Protein AF-A0A2C9LGK3-F1 (afdb_monomer)

Solvent-accessible surface area (backbone atoms only — not comparable to full-atom values): 9477 Å² total; per-residue (Å²): 111,76,94,75,34,67,81,57,45,76,52,50,41,94,91,55,92,55,52,60,45,61,28,52,53,30,50,52,52,22,50,54,29,43,55,51,6,43,73,70,36,36,59,68,39,10,48,52,20,15,53,32,42,31,54,21,52,77,49,32,85,67,39,57,56,53,54,41,51,54,32,49,53,54,51,52,30,49,75,71,69,66,65,46,73,30,44,50,45,14,50,54,39,25,50,56,50,24,50,59,50,41,37,71,38,80,91,48,34,65,43,72,78,73,37,75,77,34,46,56,35,55,50,45,50,52,49,50,53,52,52,54,50,52,53,51,52,59,74,75,44,55,74,66,59,47,53,50,52,51,51,50,50,52,52,50,52,52,49,50,52,50,50,51,52,52,51,42,53,73,68,49,76,73,77,78,125

InterPro domains:
  IPR003674 Oligosaccharyl transferase, STT3 subunit [PTHR13872] (1-174)
  IPR048307 Oligosaccharyl transferase STT3, N-terminal domain [PF02516] (1-173)

Mean predicted aligned error: 7.13 Å

Radius of gyration: 21.72 Å; Cα contacts (8 Å, |Δi|>4): 153; chains: 1; bounding box: 44×49×63 Å

Nearest PDB structures (foldseek):
  8b6l-assembly1_I  TM=8.965E-01  e=3.785E-16  Homo sapiens
  6s7o-assembly1_A  TM=9.894E-01  e=9.153E-15  Homo sapiens
  8pn9-assembly1_A  TM=9.886E-01  e=1.818E-14  Homo sapiens
  6s7t-assembly1_A  TM=8.529E-01  e=2.566E-12  Homo sapiens
  6ezn-assembly1_F  TM=9.588E-01  e=2.329E-11  Saccharomyces cerevisiae S288C

Organism: Biomphalaria glabrata (NCBI:txid6526)

Structure (mmCIF, N/CA/C/O backbone):
data_AF-A0A2C9LGK3-F1
#
_entry.id   AF-A0A2C9LGK3-F1
#
loop_
_atom_site.group_PDB
_atom_site.id
_atom_site.type_symbol
_atom_site.label_atom_id
_atom_site.label_alt_id
_atom_site.label_comp_id
_atom_site.label_asym_id
_atom_site.label_entity_id
_atom_site.label_seq_id
_atom_site.pdbx_PDB_ins_code
_atom_site.Cartn_x
_atom_site.Cartn_y
_atom_site.Cartn_z
_atom_site.occupancy
_atom_site.B_iso_or_equiv
_atom_site.auth_seq_id
_atom_site.auth_comp_id
_atom_site.auth_asym_id
_atom_site.auth_atom_id
_atom_site.pdbx_PDB_model_num
ATOM 1 N N . MET A 1 1 ? -6.226 -5.164 -27.255 1.00 86.38 1 MET A N 1
ATOM 2 C CA . MET A 1 1 ? -6.272 -3.687 -27.348 1.00 86.38 1 MET A CA 1
ATOM 3 C C . MET A 1 1 ? -4.982 -3.040 -26.855 1.00 86.38 1 MET A C 1
ATOM 5 O O . MET A 1 1 ? -4.386 -2.322 -27.640 1.00 86.38 1 MET A O 1
ATOM 9 N N . LEU A 1 2 ? -4.490 -3.342 -25.641 1.00 87.88 2 LEU A N 1
ATOM 10 C CA . LEU A 1 2 ? -3.225 -2.771 -25.137 1.00 87.88 2 LEU A CA 1
ATOM 11 C C . LEU A 1 2 ? -2.012 -3.023 -26.059 1.00 87.88 2 LEU A C 1
ATOM 13 O O . LEU A 1 2 ? -1.199 -2.132 -26.241 1.00 87.88 2 LEU A O 1
ATOM 17 N N . ALA A 1 3 ? -1.925 -4.193 -26.702 1.00 87.88 3 ALA A N 1
ATOM 18 C CA . ALA A 1 3 ? -0.801 -4.548 -27.580 1.00 87.88 3 ALA A CA 1
ATOM 19 C C . ALA A 1 3 ? -0.581 -3.603 -28.782 1.00 87.88 3 ALA A C 1
ATOM 21 O O . ALA A 1 3 ? 0.520 -3.560 -29.313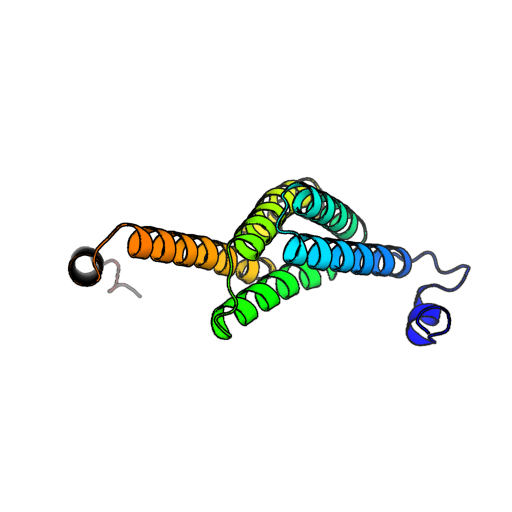 1.00 87.88 3 ALA A O 1
ATOM 22 N N . ILE A 1 4 ? -1.612 -2.866 -29.215 1.00 92.62 4 ILE A N 1
ATOM 23 C CA . ILE A 1 4 ? -1.558 -1.985 -30.394 1.00 92.62 4 ILE A CA 1
ATOM 24 C C . ILE A 1 4 ? -1.806 -0.510 -30.046 1.00 92.62 4 ILE A C 1
ATOM 26 O O . ILE A 1 4 ? -2.023 0.301 -30.943 1.00 92.62 4 ILE A O 1
ATOM 30 N N . VAL A 1 5 ? -1.835 -0.143 -28.756 1.00 94.56 5 VAL A N 1
ATOM 31 C CA . VAL A 1 5 ? -2.147 1.237 -28.360 1.00 94.56 5 VAL A CA 1
ATOM 32 C C . VAL A 1 5 ? -0.947 2.156 -28.645 1.00 94.56 5 VAL A C 1
ATOM 34 O O . VAL A 1 5 ? 0.136 1.920 -28.100 1.00 94.56 5 VAL A O 1
ATOM 37 N N . PRO A 1 6 ? -1.109 3.228 -29.449 1.00 91.56 6 PRO A N 1
ATOM 38 C CA . PRO A 1 6 ? 0.019 4.070 -29.858 1.00 91.56 6 PRO A CA 1
ATOM 39 C C . PRO A 1 6 ? 0.769 4.710 -28.685 1.00 91.56 6 PRO A C 1
ATOM 41 O O . PRO A 1 6 ? 1.987 4.841 -28.734 1.00 91.56 6 PRO A O 1
ATOM 44 N N . GLY A 1 7 ? 0.055 5.063 -27.610 1.00 89.81 7 GLY A N 1
ATOM 45 C CA . GLY A 1 7 ? 0.650 5.685 -26.424 1.00 89.81 7 GLY A CA 1
ATOM 46 C C . GLY A 1 7 ? 1.576 4.768 -25.619 1.00 89.81 7 GLY A C 1
ATOM 47 O O . GLY A 1 7 ? 2.501 5.265 -24.991 1.00 89.81 7 GLY A O 1
ATOM 48 N N . TYR A 1 8 ? 1.361 3.447 -25.644 1.00 90.06 8 TYR A N 1
ATOM 49 C CA . TYR A 1 8 ? 2.291 2.494 -25.024 1.00 90.06 8 TYR A CA 1
ATOM 50 C C . TYR A 1 8 ? 3.438 2.155 -25.974 1.00 90.06 8 TYR A C 1
ATOM 52 O O . TYR A 1 8 ? 4.592 2.100 -25.553 1.00 90.06 8 TYR A O 1
ATOM 60 N N . ILE A 1 9 ? 3.132 1.979 -27.267 1.00 91.12 9 ILE A N 1
ATOM 61 C CA . ILE A 1 9 ? 4.139 1.688 -28.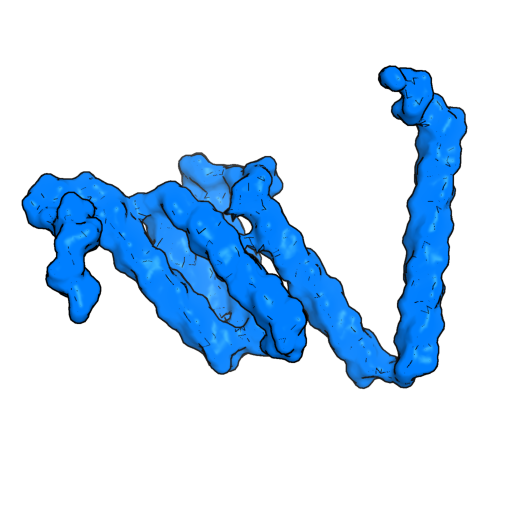293 1.00 91.12 9 ILE A CA 1
ATOM 62 C C . ILE A 1 9 ? 5.194 2.791 -28.324 1.00 91.12 9 ILE A C 1
ATOM 64 O O . ILE A 1 9 ? 6.372 2.466 -28.328 1.00 91.12 9 ILE A O 1
ATOM 68 N N . SER A 1 10 ? 4.811 4.070 -28.254 1.00 90.75 10 SER A N 1
ATOM 69 C CA . SER A 1 10 ? 5.761 5.194 -28.291 1.00 90.75 10 SER A CA 1
ATOM 70 C C . SER A 1 10 ? 6.820 5.172 -27.180 1.00 90.75 10 SER A C 1
ATOM 72 O O . SER A 1 10 ? 7.877 5.771 -27.354 1.00 90.75 10 SER A O 1
ATOM 74 N N . ARG A 1 11 ? 6.561 4.469 -26.069 1.00 86.81 11 ARG A N 1
ATOM 75 C CA . ARG A 1 11 ? 7.470 4.299 -24.922 1.00 86.81 11 ARG A CA 1
ATOM 76 C C . ARG A 1 11 ? 8.108 2.906 -24.835 1.00 86.81 11 ARG A C 1
ATOM 78 O O . ARG A 1 11 ? 8.851 2.627 -23.904 1.00 86.81 11 ARG A O 1
ATOM 85 N N . SER A 1 12 ? 7.802 2.015 -25.782 1.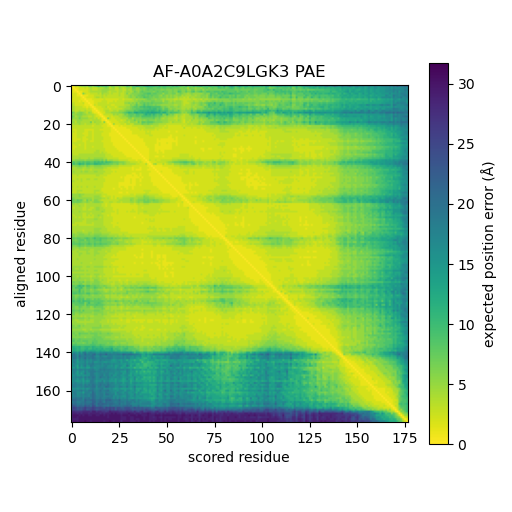00 89.81 12 SER A N 1
ATOM 86 C CA . SER A 1 12 ? 8.268 0.618 -25.802 1.00 89.81 12 SER A CA 1
ATOM 87 C C . SER A 1 12 ? 8.710 0.141 -27.195 1.00 89.81 12 SER A C 1
ATOM 89 O O . SER A 1 12 ? 8.723 -1.058 -27.478 1.00 89.81 12 SER A O 1
ATOM 91 N N . VAL A 1 13 ? 9.076 1.072 -28.088 1.00 91.00 13 VAL A N 1
ATOM 92 C CA . VAL A 1 13 ? 9.566 0.751 -29.440 1.00 91.00 13 VAL A CA 1
ATOM 93 C C . VAL A 1 13 ? 10.898 0.003 -29.363 1.00 91.00 13 VAL A C 1
ATOM 95 O O . VAL A 1 13 ? 11.763 0.324 -28.549 1.00 91.00 13 VAL A O 1
ATOM 98 N N . ALA A 1 14 ? 11.100 -0.960 -30.266 1.00 89.00 14 ALA A N 1
ATOM 99 C CA . ALA A 1 14 ? 12.389 -1.621 -30.439 1.00 89.00 14 ALA A CA 1
ATOM 100 C C . ALA A 1 14 ? 13.518 -0.592 -30.649 1.00 89.00 14 ALA A C 1
ATOM 102 O O . ALA A 1 14 ? 13.438 0.261 -31.529 1.00 89.00 14 ALA A O 1
ATOM 103 N N . GLY A 1 15 ? 14.568 -0.680 -29.830 1.00 88.81 15 GLY A N 1
ATOM 104 C CA . GLY A 1 15 ? 15.676 0.282 -29.812 1.00 88.81 15 GLY A CA 1
ATOM 105 C C . GLY A 1 15 ? 15.543 1.390 -28.759 1.00 88.81 15 GLY A C 1
ATOM 106 O O . GLY A 1 15 ? 16.524 2.077 -28.493 1.00 88.81 15 GLY A O 1
ATOM 107 N N . SER A 1 16 ? 14.382 1.532 -28.109 1.00 88.62 16 SER A N 1
ATOM 108 C CA . SER A 1 16 ? 14.201 2.400 -26.942 1.00 88.62 16 SER A CA 1
ATOM 109 C C . SER A 1 16 ? 14.421 1.596 -25.655 1.00 88.62 16 SER A C 1
ATOM 111 O O . SER A 1 16 ? 13.552 0.841 -25.223 1.00 88.62 16 SER A O 1
ATOM 113 N N . TYR A 1 17 ? 15.616 1.715 -25.066 1.00 86.75 17 TYR A N 1
ATOM 114 C CA . TYR A 1 17 ? 15.983 1.054 -23.806 1.00 86.75 17 TYR A CA 1
ATOM 115 C C . TYR A 1 17 ? 15.698 1.975 -22.610 1.00 86.75 17 TYR A C 1
ATOM 117 O O . TYR A 1 17 ? 16.614 2.430 -21.928 1.00 86.75 17 TYR A O 1
ATOM 125 N N . ASP A 1 18 ? 14.419 2.295 -22.413 1.00 89.88 18 ASP A N 1
ATOM 126 C CA . ASP A 1 18 ? 13.937 3.090 -21.281 1.00 89.88 18 ASP A CA 1
ATOM 127 C C . ASP A 1 18 ? 13.177 2.208 -20.273 1.00 89.88 18 ASP A C 1
ATOM 129 O O . ASP A 1 18 ? 12.632 1.151 -20.605 1.00 89.88 18 ASP A O 1
ATOM 133 N N . ASN A 1 19 ? 13.123 2.652 -19.020 1.00 90.06 19 ASN A N 1
ATOM 134 C CA . ASN A 1 19 ? 12.548 1.909 -17.900 1.00 90.06 19 ASN A CA 1
ATOM 135 C C . ASN A 1 19 ? 11.015 1.802 -17.977 1.00 90.06 19 ASN A C 1
ATOM 137 O O . ASN A 1 19 ? 10.413 0.952 -17.320 1.00 90.06 19 ASN A O 1
ATOM 141 N N . GLU A 1 20 ? 10.361 2.639 -18.783 1.00 86.31 20 GLU A N 1
ATOM 142 C CA . GLU A 1 20 ? 8.899 2.714 -18.869 1.00 86.31 20 GLU A CA 1
ATOM 143 C C . GLU A 1 20 ? 8.260 1.403 -19.370 1.00 86.31 20 GLU A C 1
ATOM 145 O O . GLU A 1 20 ? 7.196 1.009 -18.882 1.00 86.31 20 GLU A O 1
ATOM 150 N N . GLY A 1 21 ? 8.920 0.676 -20.281 1.00 87.31 21 GLY A N 1
ATOM 151 C CA . GLY A 1 21 ? 8.404 -0.591 -20.814 1.00 87.31 21 GLY A CA 1
ATOM 152 C C . GLY A 1 21 ? 8.262 -1.675 -19.739 1.00 87.31 21 GLY A C 1
ATOM 153 O O . GLY A 1 21 ? 7.199 -2.285 -19.591 1.00 87.31 21 GLY A O 1
ATOM 154 N N . ILE A 1 22 ? 9.311 -1.882 -18.937 1.00 92.12 22 ILE A N 1
ATOM 155 C CA . ILE A 1 22 ? 9.284 -2.855 -17.838 1.00 92.12 22 ILE A CA 1
ATOM 156 C C . ILE A 1 22 ? 8.390 -2.378 -16.687 1.00 92.12 22 ILE A C 1
ATOM 158 O O . ILE A 1 22 ? 7.640 -3.172 -16.120 1.00 92.12 22 ILE A O 1
ATOM 162 N N . ALA A 1 23 ? 8.380 -1.072 -16.410 1.00 91.94 23 ALA A N 1
ATOM 163 C CA . ALA A 1 23 ? 7.559 -0.471 -15.367 1.00 91.94 23 ALA A CA 1
ATOM 164 C C . ALA A 1 23 ? 6.063 -0.730 -15.584 1.00 91.94 23 ALA A C 1
ATOM 166 O O . ALA A 1 23 ? 5.347 -1.103 -14.655 1.00 91.94 23 ALA A O 1
ATOM 167 N N . ILE A 1 24 ? 5.570 -0.582 -16.818 1.00 92.62 24 ILE A N 1
ATOM 168 C CA . ILE A 1 24 ? 4.153 -0.808 -17.132 1.00 92.62 24 ILE A CA 1
ATOM 169 C C . ILE A 1 24 ? 3.764 -2.276 -16.929 1.00 92.62 24 ILE A C 1
ATOM 171 O O . ILE A 1 24 ? 2.701 -2.554 -16.366 1.00 92.62 24 ILE A O 1
ATOM 175 N N . PHE A 1 25 ? 4.633 -3.219 -17.297 1.00 93.19 25 PHE A N 1
ATOM 176 C CA . PHE A 1 25 ? 4.426 -4.636 -16.992 1.00 93.19 25 PHE A CA 1
ATOM 177 C C . PHE A 1 25 ? 4.328 -4.884 -15.477 1.00 93.19 25 PHE A C 1
ATOM 179 O O . PHE A 1 25 ? 3.363 -5.498 -15.012 1.00 93.19 25 PHE A O 1
ATOM 186 N N . CYS A 1 26 ? 5.273 -4.353 -14.698 1.00 95.06 26 CYS A N 1
ATOM 187 C CA . CYS A 1 26 ? 5.303 -4.488 -13.240 1.00 95.06 26 CYS A CA 1
ATOM 188 C C . CYS A 1 26 ? 4.073 -3.863 -12.560 1.00 95.06 26 CYS A C 1
ATOM 190 O O . CYS A 1 26 ? 3.512 -4.453 -11.630 1.00 95.06 26 CYS A O 1
ATOM 192 N N . MET A 1 27 ? 3.606 -2.705 -13.039 1.00 94.75 27 MET A N 1
ATOM 193 C CA . MET A 1 27 ? 2.381 -2.063 -12.546 1.00 94.75 27 MET A CA 1
ATOM 194 C C . MET A 1 27 ? 1.154 -2.943 -12.774 1.00 94.75 27 MET A C 1
ATOM 196 O O . MET A 1 27 ? 0.394 -3.198 -11.838 1.00 94.75 27 MET A O 1
ATOM 200 N N . LEU A 1 28 ? 0.969 -3.450 -13.996 1.00 95.12 28 LEU A N 1
ATOM 201 C CA . LEU A 1 28 ? -0.163 -4.318 -14.324 1.00 95.12 28 LEU A CA 1
ATOM 202 C C . LEU A 1 28 ? -0.128 -5.624 -13.525 1.00 95.12 28 LEU A C 1
ATOM 204 O O . LEU A 1 28 ? -1.168 -6.067 -13.032 1.00 95.12 28 LEU A O 1
ATOM 208 N N . LEU A 1 29 ? 1.058 -6.209 -13.344 1.00 96.56 29 LEU A N 1
ATOM 209 C CA . LEU A 1 29 ? 1.250 -7.395 -12.513 1.00 96.56 29 LEU A CA 1
ATOM 210 C C . LEU A 1 29 ? 0.859 -7.124 -11.053 1.00 96.56 29 LEU A C 1
ATOM 212 O O . LEU A 1 29 ? 0.113 -7.905 -10.458 1.00 96.56 29 LEU A O 1
ATOM 216 N N . THR A 1 30 ? 1.303 -5.995 -10.496 1.00 97.00 30 THR A N 1
ATOM 217 C CA . THR A 1 30 ? 0.971 -5.583 -9.126 1.00 97.00 30 THR A CA 1
ATOM 218 C C . THR A 1 30 ? -0.535 -5.386 -8.962 1.00 97.00 30 THR A C 1
ATOM 220 O O . THR A 1 30 ? -1.119 -5.923 -8.023 1.00 97.00 30 THR A O 1
ATOM 223 N N . TYR A 1 31 ? -1.209 -4.710 -9.900 1.00 96.50 31 TYR A N 1
ATOM 224 C CA . TYR A 1 31 ? -2.665 -4.545 -9.848 1.00 96.50 31 TYR A CA 1
ATOM 225 C C . TYR A 1 31 ? -3.426 -5.863 -9.975 1.00 96.50 31 TYR A C 1
ATOM 227 O O . TYR A 1 31 ? -4.393 -6.088 -9.244 1.00 96.50 31 TYR A O 1
ATOM 235 N N . ALA A 1 32 ? -2.995 -6.755 -10.867 1.00 96.88 32 ALA A N 1
ATOM 236 C CA . ALA A 1 32 ? -3.621 -8.061 -11.026 1.00 96.88 32 ALA A CA 1
ATOM 237 C C . ALA A 1 32 ? -3.525 -8.885 -9.732 1.00 96.88 32 ALA A C 1
ATOM 239 O O . ALA A 1 32 ? -4.523 -9.458 -9.279 1.00 96.88 32 ALA A O 1
ATOM 240 N N . LEU A 1 33 ? -2.347 -8.901 -9.102 1.00 97.12 33 LEU A N 1
ATOM 241 C CA . LEU A 1 33 ? -2.119 -9.590 -7.832 1.00 97.12 33 LEU A CA 1
ATOM 242 C C . LEU A 1 33 ? -2.855 -8.918 -6.671 1.00 97.12 33 LEU A C 1
ATOM 244 O O . LEU A 1 33 ? -3.431 -9.625 -5.846 1.00 97.12 33 LEU A O 1
ATOM 248 N N . TRP A 1 34 ? -2.929 -7.586 -6.641 1.00 97.19 34 TRP A N 1
ATOM 249 C CA . TRP A 1 34 ? -3.712 -6.837 -5.659 1.00 97.19 34 TRP A CA 1
ATOM 250 C C . TRP A 1 34 ? -5.197 -7.203 -5.726 1.00 97.19 34 TRP A C 1
ATOM 252 O O . TRP A 1 34 ? -5.782 -7.624 -4.729 1.00 97.19 34 TRP A O 1
ATOM 262 N N . ILE A 1 35 ? -5.806 -7.130 -6.914 1.00 96.38 35 ILE A N 1
ATOM 263 C CA . ILE A 1 35 ? -7.220 -7.478 -7.112 1.00 96.38 35 ILE A CA 1
ATOM 264 C C . ILE A 1 35 ? -7.467 -8.939 -6.719 1.00 96.38 35 ILE A C 1
ATOM 266 O O . ILE A 1 35 ? -8.467 -9.254 -6.068 1.00 96.38 35 ILE A O 1
ATOM 270 N N . LYS A 1 36 ? -6.551 -9.845 -7.081 1.00 96.06 36 LYS A N 1
ATOM 271 C CA . LYS A 1 36 ? -6.640 -11.260 -6.708 1.00 96.06 36 LYS A CA 1
ATOM 272 C C . LYS A 1 36 ? -6.526 -11.467 -5.195 1.00 96.06 36 LYS A C 1
ATOM 274 O O . LYS A 1 36 ? -7.291 -12.256 -4.636 1.00 96.06 36 LYS A O 1
ATOM 279 N N . SER A 1 37 ? -5.629 -10.736 -4.537 1.00 95.81 37 SER A N 1
ATOM 280 C CA . SER A 1 37 ? -5.450 -10.742 -3.085 1.00 95.81 37 SER A CA 1
ATOM 281 C C . SER A 1 37 ? -6.710 -10.262 -2.370 1.00 95.81 37 SER A C 1
ATOM 283 O O . SER A 1 37 ? -7.213 -10.967 -1.501 1.00 95.81 37 SER A O 1
ATOM 285 N N . VAL A 1 38 ? -7.309 -9.150 -2.810 1.00 95.69 38 VAL A N 1
ATOM 286 C CA . VAL A 1 38 ? -8.553 -8.607 -2.235 1.00 95.69 38 VAL A CA 1
ATOM 287 C C . VAL A 1 38 ? -9.733 -9.569 -2.402 1.00 95.69 38 VAL A C 1
ATOM 289 O O . VAL A 1 38 ? -10.499 -9.778 -1.461 1.00 95.69 38 VAL A O 1
ATOM 292 N N . LYS A 1 39 ? -9.881 -10.197 -3.576 1.00 94.31 39 LYS A N 1
ATOM 293 C CA . LYS A 1 39 ? -10.966 -11.163 -3.829 1.00 94.31 39 LYS A CA 1
ATOM 294 C C . LYS A 1 39 ? -10.833 -12.425 -2.970 1.00 94.31 39 LYS A C 1
ATOM 296 O O . LYS A 1 39 ? -11.836 -12.919 -2.452 1.00 94.31 39 LYS A O 1
ATOM 301 N N . THR A 1 40 ? -9.607 -12.928 -2.820 1.00 93.19 40 THR A N 1
ATOM 302 C CA . THR A 1 40 ? -9.324 -14.194 -2.122 1.00 93.19 40 THR A CA 1
ATOM 303 C C . THR A 1 40 ? -9.214 -14.010 -0.606 1.00 93.19 40 THR A C 1
ATOM 305 O O . THR A 1 40 ? -9.685 -14.855 0.147 1.00 93.19 40 THR A O 1
ATOM 308 N N . GLY A 1 41 ? -8.609 -12.912 -0.145 1.00 91.06 41 GLY A N 1
ATOM 309 C CA . GLY A 1 41 ? -8.295 -12.658 1.264 1.00 91.06 41 GLY A CA 1
ATOM 310 C C . GLY A 1 41 ? -7.149 -13.514 1.813 1.00 91.06 41 GLY A C 1
ATOM 311 O O . GLY A 1 41 ? -7.163 -13.849 2.992 1.00 91.06 41 GLY A O 1
ATOM 312 N N . SER A 1 42 ? -6.189 -13.912 0.969 1.00 91.50 42 SER A N 1
ATOM 313 C CA . SER A 1 42 ? -5.072 -14.784 1.363 1.00 91.50 42 SER A CA 1
ATOM 314 C C . SER A 1 42 ? -3.749 -14.025 1.436 1.00 91.50 42 SER A C 1
ATOM 316 O O . SER A 1 42 ? -3.395 -13.274 0.524 1.00 91.50 42 SER A O 1
ATOM 318 N N . ILE A 1 43 ? -2.989 -14.304 2.497 1.00 94.75 43 ILE A N 1
ATOM 319 C CA . ILE A 1 43 ? -1.648 -13.759 2.749 1.00 94.75 43 ILE A CA 1
ATOM 320 C C . ILE A 1 43 ? -0.692 -14.111 1.605 1.00 94.75 43 ILE A C 1
ATOM 322 O O . ILE A 1 43 ? 0.114 -13.276 1.216 1.00 94.75 43 ILE A O 1
ATOM 326 N N . PHE A 1 44 ? -0.816 -15.301 1.006 1.00 95.81 44 PHE A N 1
ATOM 327 C CA . PHE A 1 44 ? 0.041 -15.728 -0.105 1.00 95.81 44 PHE A CA 1
ATOM 328 C C . PHE A 1 44 ? -0.050 -14.773 -1.305 1.00 95.81 44 PHE A C 1
ATOM 330 O O . PHE A 1 44 ? 0.967 -14.313 -1.820 1.00 95.81 44 PHE A O 1
ATOM 337 N N . TRP A 1 45 ? -1.271 -14.412 -1.717 1.00 95.94 45 TRP A N 1
ATOM 338 C CA . TRP A 1 45 ? -1.472 -13.456 -2.811 1.00 95.94 45 TRP A CA 1
ATOM 339 C C . TRP A 1 45 ? -1.048 -12.037 -2.415 1.00 95.94 45 TRP A C 1
ATOM 341 O O . TRP A 1 45 ? -0.541 -11.304 -3.261 1.00 95.94 45 TRP A O 1
ATOM 351 N N . GLY A 1 46 ? -1.196 -11.663 -1.139 1.00 95.06 46 GLY A N 1
ATOM 352 C CA . GLY A 1 46 ? -0.664 -10.409 -0.598 1.00 95.06 46 GLY A CA 1
ATOM 353 C C . GLY A 1 46 ? 0.865 -10.341 -0.642 1.00 95.06 46 GLY A C 1
ATOM 354 O O . GLY A 1 46 ? 1.417 -9.334 -1.071 1.00 95.06 46 GLY A O 1
ATOM 355 N N . ALA A 1 47 ? 1.555 -11.424 -0.286 1.00 96.69 47 ALA A N 1
ATOM 356 C CA . ALA A 1 47 ? 3.010 -11.514 -0.342 1.00 96.69 47 ALA A CA 1
ATOM 357 C C . ALA A 1 47 ? 3.529 -11.475 -1.786 1.00 96.69 47 ALA A C 1
ATOM 359 O O . ALA A 1 47 ? 4.451 -10.721 -2.081 1.00 96.69 47 ALA A O 1
ATOM 360 N N . LEU A 1 48 ? 2.893 -12.202 -2.714 1.00 96.75 48 LEU A N 1
ATOM 361 C CA . LEU A 1 48 ? 3.221 -12.098 -4.142 1.00 96.75 48 LEU A CA 1
ATOM 362 C C . LEU A 1 48 ? 2.990 -10.682 -4.683 1.00 96.75 48 LEU A C 1
ATOM 364 O O . LEU A 1 48 ? 3.803 -10.181 -5.454 1.00 96.75 48 LEU A O 1
ATOM 368 N N . CYS A 1 49 ? 1.910 -10.016 -4.263 1.00 97.25 49 CYS A N 1
ATOM 369 C CA . CYS A 1 49 ? 1.659 -8.619 -4.611 1.00 97.25 49 CYS A CA 1
ATOM 370 C C . CYS A 1 49 ? 2.753 -7.690 -4.059 1.00 97.25 49 CYS A C 1
ATOM 372 O O . CYS A 1 49 ? 3.182 -6.782 -4.765 1.00 97.25 49 CYS A O 1
ATOM 374 N N . ALA A 1 50 ? 3.232 -7.921 -2.833 1.00 96.69 50 ALA A N 1
ATOM 375 C CA . ALA A 1 50 ? 4.334 -7.159 -2.249 1.00 96.69 50 ALA A CA 1
ATOM 376 C C . ALA A 1 50 ? 5.664 -7.389 -2.986 1.00 96.69 50 ALA A C 1
ATOM 378 O O . ALA A 1 50 ? 6.423 -6.444 -3.172 1.00 96.69 50 ALA A O 1
ATOM 379 N N . LEU A 1 51 ? 5.928 -8.612 -3.459 1.00 96.56 51 LEU A N 1
ATOM 380 C CA . LEU A 1 51 ? 7.097 -8.918 -4.291 1.00 96.56 51 LEU A CA 1
ATOM 381 C C . LEU A 1 51 ? 7.013 -8.250 -5.671 1.00 96.56 51 LEU A C 1
ATOM 383 O O . LEU A 1 51 ? 8.002 -7.698 -6.145 1.00 96.56 51 LEU A O 1
ATOM 387 N N . ALA A 1 52 ? 5.833 -8.246 -6.297 1.00 96.62 52 ALA A N 1
ATOM 388 C CA . ALA A 1 52 ? 5.611 -7.513 -7.544 1.00 96.62 52 ALA A CA 1
ATOM 389 C C . ALA A 1 52 ? 5.770 -5.997 -7.348 1.00 96.62 52 ALA A C 1
ATOM 391 O O . ALA A 1 52 ? 6.397 -5.335 -8.172 1.00 96.62 52 ALA A O 1
ATOM 392 N N . TYR A 1 53 ? 5.284 -5.462 -6.223 1.00 96.50 53 TYR A N 1
ATOM 393 C CA . TYR A 1 53 ? 5.509 -4.070 -5.841 1.00 96.50 53 TYR A CA 1
ATOM 394 C C . TYR A 1 53 ? 6.998 -3.774 -5.622 1.00 96.50 53 TYR A C 1
ATOM 396 O O . TYR A 1 53 ? 7.499 -2.791 -6.150 1.00 96.50 53 TYR A O 1
ATOM 404 N N . PHE A 1 54 ? 7.737 -4.637 -4.923 1.00 96.19 54 PHE A N 1
ATOM 405 C CA . PHE A 1 54 ? 9.186 -4.494 -4.759 1.00 96.19 54 PHE A CA 1
ATOM 406 C C . PHE A 1 54 ? 9.922 -4.444 -6.105 1.00 96.19 54 PHE A C 1
ATOM 408 O O . PHE A 1 54 ? 10.763 -3.573 -6.315 1.00 96.19 54 PHE A O 1
ATOM 415 N N . TYR A 1 55 ? 9.555 -5.326 -7.039 1.00 95.50 55 TYR A N 1
ATOM 416 C CA . TYR A 1 55 ? 10.110 -5.314 -8.391 1.00 95.50 55 TYR A CA 1
ATOM 417 C C . TYR A 1 55 ? 9.753 -4.038 -9.163 1.00 95.50 55 TYR A C 1
ATOM 419 O O . TYR A 1 55 ? 10.548 -3.517 -9.940 1.00 95.50 55 TYR A O 1
ATOM 427 N N . MET A 1 56 ? 8.570 -3.481 -8.912 1.00 95.44 56 MET A N 1
ATOM 428 C CA . MET A 1 56 ? 8.194 -2.197 -9.478 1.00 95.44 56 MET A CA 1
ATOM 429 C C . MET A 1 56 ? 9.062 -1.053 -8.937 1.00 95.44 56 MET A C 1
ATOM 431 O O . MET A 1 56 ? 9.580 -0.265 -9.729 1.00 95.44 56 MET A O 1
ATOM 435 N N . VAL A 1 57 ? 9.271 -0.998 -7.617 1.00 95.00 57 VAL A N 1
ATOM 436 C CA . VAL A 1 57 ? 10.106 0.017 -6.950 1.00 95.00 57 VAL A CA 1
ATOM 437 C C . VAL A 1 57 ? 11.544 -0.007 -7.480 1.00 95.00 57 VAL A C 1
ATOM 439 O O . VAL A 1 57 ? 12.144 1.051 -7.645 1.00 95.00 57 VAL A O 1
ATOM 442 N N . SER A 1 58 ? 12.095 -1.187 -7.792 1.00 93.00 58 SER A N 1
ATOM 443 C CA . SER A 1 58 ? 13.443 -1.286 -8.371 1.00 93.00 58 SER A CA 1
ATOM 444 C C . SER A 1 58 ? 13.512 -0.901 -9.849 1.00 93.00 58 SER A C 1
ATOM 446 O O . SER A 1 58 ? 14.591 -0.566 -10.330 1.00 93.00 58 SER A O 1
ATOM 448 N N . SER A 1 59 ? 12.386 -0.938 -10.567 1.00 91.12 59 SER A N 1
ATOM 449 C CA . SER A 1 59 ? 12.332 -0.661 -12.005 1.00 91.12 59 SER A CA 1
ATOM 450 C C . SER A 1 59 ? 12.048 0.804 -12.356 1.00 91.12 59 SER A C 1
ATOM 452 O O . SER A 1 59 ? 12.604 1.308 -13.328 1.00 91.12 59 SER A O 1
ATOM 454 N N . TRP A 1 60 ? 11.191 1.506 -11.599 1.00 92.88 60 TRP A N 1
ATOM 455 C CA . TRP A 1 60 ? 10.776 2.874 -11.933 1.00 92.88 60 TRP A CA 1
ATOM 456 C C . TRP A 1 60 ? 10.246 3.659 -10.731 1.00 92.88 60 TRP A C 1
ATOM 458 O O . TRP A 1 60 ? 9.534 3.124 -9.884 1.00 92.88 60 TRP A O 1
ATOM 468 N N . GLY A 1 61 ? 10.513 4.971 -10.709 1.00 88.88 61 GLY A N 1
ATOM 469 C CA . GLY A 1 61 ? 10.102 5.888 -9.637 1.00 88.88 61 GLY A CA 1
ATOM 470 C C . GLY A 1 61 ? 8.588 6.074 -9.474 1.00 88.88 61 GLY A C 1
ATOM 471 O O . GLY A 1 61 ? 8.131 6.511 -8.423 1.00 88.88 61 GLY A O 1
ATOM 472 N N . GLY A 1 62 ? 7.774 5.684 -10.459 1.00 88.50 62 GLY A N 1
ATOM 473 C CA . GLY A 1 62 ? 6.313 5.756 -10.346 1.00 88.50 62 GLY A CA 1
ATOM 474 C C . GLY A 1 62 ? 5.686 4.723 -9.405 1.00 88.50 62 GLY A C 1
ATOM 475 O O . GLY A 1 62 ? 4.463 4.628 -9.337 1.00 88.50 62 GLY A O 1
ATOM 476 N N . TYR A 1 63 ? 6.476 3.974 -8.631 1.00 92.62 63 TYR A N 1
ATOM 477 C CA . TYR A 1 63 ? 5.962 3.169 -7.518 1.00 92.62 63 TYR A CA 1
ATOM 478 C C . TYR A 1 63 ? 5.178 4.011 -6.489 1.00 92.62 63 TYR A C 1
ATOM 480 O O . TYR A 1 63 ? 4.245 3.499 -5.867 1.00 92.62 63 TYR A O 1
ATOM 488 N N . VAL A 1 64 ? 5.481 5.313 -6.379 1.00 93.31 64 VAL A N 1
ATOM 489 C CA . VAL A 1 64 ? 4.731 6.277 -5.554 1.00 93.31 64 VAL A CA 1
ATOM 490 C C . VAL A 1 64 ? 3.255 6.350 -5.971 1.00 93.31 64 VAL A C 1
ATOM 492 O O . VAL A 1 64 ? 2.364 6.515 -5.137 1.00 93.31 64 VAL A O 1
ATOM 495 N N . PHE A 1 65 ? 2.949 6.152 -7.255 1.00 94.06 65 PHE A N 1
ATOM 496 C CA . PHE A 1 65 ? 1.564 6.080 -7.717 1.00 94.06 65 PHE A CA 1
ATOM 497 C C . PHE A 1 65 ? 0.848 4.833 -7.176 1.00 94.06 65 PHE A C 1
ATOM 499 O O . PHE A 1 65 ? -0.281 4.922 -6.689 1.00 94.06 65 PHE A O 1
ATOM 506 N N . LEU A 1 66 ? 1.508 3.670 -7.194 1.00 94.00 66 LEU A N 1
ATOM 507 C CA . LEU A 1 66 ? 0.938 2.419 -6.680 1.00 94.00 66 LEU A CA 1
ATOM 508 C C . LEU A 1 66 ? 0.649 2.489 -5.183 1.00 94.00 66 LEU A C 1
ATOM 510 O O . LEU A 1 66 ? -0.445 2.112 -4.752 1.00 94.00 66 LEU A O 1
ATOM 514 N N . ILE A 1 67 ? 1.615 2.983 -4.405 1.00 93.00 67 ILE A N 1
ATOM 515 C CA . ILE A 1 67 ? 1.495 3.042 -2.948 1.00 93.00 67 ILE A CA 1
ATOM 516 C C . ILE A 1 67 ? 0.454 4.059 -2.489 1.00 93.00 67 ILE A C 1
ATOM 518 O O . ILE A 1 67 ? -0.001 3.948 -1.365 1.00 93.00 67 ILE A O 1
ATOM 522 N N . ASN A 1 68 ? 0.023 4.995 -3.341 1.00 94.69 68 ASN A N 1
ATOM 523 C CA . ASN A 1 68 ? -1.080 5.914 -3.048 1.00 94.69 68 ASN A CA 1
ATOM 524 C C . ASN A 1 68 ? -2.436 5.409 -3.564 1.00 94.69 68 ASN A C 1
ATOM 526 O O . ASN A 1 68 ? -3.459 5.578 -2.897 1.00 94.69 68 ASN A O 1
ATOM 530 N N . LEU A 1 69 ? -2.466 4.726 -4.712 1.00 95.31 69 LEU A N 1
ATOM 531 C CA . LEU A 1 69 ? -3.714 4.220 -5.289 1.00 95.31 69 LEU A CA 1
ATOM 532 C C . LEU A 1 69 ? -4.292 3.033 -4.501 1.00 95.31 69 LEU A C 1
ATOM 534 O O . LEU A 1 69 ? -5.509 2.937 -4.330 1.00 95.31 69 LEU A O 1
ATOM 538 N N . ILE A 1 70 ? -3.440 2.128 -4.005 1.00 95.69 70 ILE A N 1
ATOM 539 C CA . ILE A 1 70 ? -3.878 0.966 -3.214 1.00 95.69 70 ILE A CA 1
ATOM 540 C C . ILE A 1 70 ? -4.582 1.406 -1.911 1.00 95.69 70 ILE A C 1
ATOM 542 O O . ILE A 1 70 ? -5.718 0.972 -1.686 1.00 95.69 70 ILE A O 1
ATOM 546 N N . PRO A 1 71 ? -3.998 2.289 -1.075 1.00 95.00 71 PRO A N 1
ATOM 547 C CA . PRO A 1 71 ? -4.679 2.837 0.096 1.00 95.00 71 PRO A CA 1
ATOM 548 C C . PRO A 1 71 ? -5.941 3.618 -0.254 1.00 95.00 71 PRO A C 1
ATOM 550 O O . PRO A 1 71 ? -6.941 3.471 0.442 1.00 95.00 71 PRO A O 1
ATOM 553 N N . LEU A 1 72 ? -5.937 4.401 -1.340 1.00 96.25 72 LEU A N 1
ATOM 554 C CA . LEU A 1 72 ? -7.130 5.125 -1.785 1.00 96.25 72 LEU A CA 1
ATOM 555 C C . LEU A 1 72 ? -8.288 4.163 -2.086 1.00 96.25 72 LEU A C 1
ATOM 557 O O . LEU A 1 72 ? -9.424 4.405 -1.681 1.00 96.25 72 LEU A O 1
ATOM 561 N N . HIS A 1 73 ? -8.005 3.038 -2.745 1.00 95.94 73 HIS A N 1
ATOM 562 C CA . HIS A 1 73 ? -8.993 1.989 -2.984 1.00 95.94 73 HIS A CA 1
ATOM 563 C C . HIS A 1 73 ? -9.524 1.384 -1.673 1.00 95.94 73 HIS A C 1
ATOM 565 O O . HIS A 1 73 ? -10.731 1.187 -1.534 1.00 95.94 73 HIS A O 1
ATOM 571 N N . VAL A 1 74 ? -8.659 1.130 -0.685 1.00 96.25 74 VAL A N 1
ATOM 572 C CA . VAL A 1 74 ? -9.075 0.630 0.640 1.00 96.25 74 VAL A CA 1
ATOM 573 C C . VAL A 1 74 ? -9.919 1.660 1.393 1.00 96.25 74 VAL A C 1
ATOM 575 O O . VAL A 1 74 ? -10.951 1.303 1.959 1.00 96.25 74 VAL A O 1
ATOM 578 N N . LEU A 1 75 ? -9.539 2.936 1.345 1.00 95.62 75 LEU A N 1
ATOM 579 C CA . LEU A 1 75 ? -10.286 4.033 1.952 1.00 95.62 75 LEU A CA 1
ATOM 580 C C . LEU A 1 75 ? -11.686 4.158 1.336 1.00 95.62 75 LEU A C 1
ATOM 582 O O . LEU A 1 75 ? -12.675 4.257 2.059 1.00 95.62 75 LEU A O 1
ATOM 586 N N . MET A 1 76 ? -11.802 4.063 0.009 1.00 95.62 76 MET A N 1
ATOM 587 C CA . MET A 1 76 ? -13.102 4.050 -0.670 1.00 95.62 76 MET A CA 1
ATOM 588 C C . MET A 1 76 ? -13.959 2.840 -0.272 1.00 95.62 76 MET A C 1
ATOM 590 O O . MET A 1 76 ? -15.177 2.963 -0.119 1.00 95.62 76 MET A O 1
ATOM 594 N N . LEU A 1 77 ? -13.351 1.672 -0.044 1.00 93.94 77 LEU A N 1
ATOM 595 C CA . LEU A 1 77 ? -14.067 0.498 0.467 1.00 93.94 77 LEU A CA 1
ATOM 596 C C . LEU A 1 77 ? -14.571 0.694 1.903 1.00 93.94 77 LEU A C 1
ATOM 598 O O . LEU A 1 77 ? -15.652 0.205 2.228 1.00 93.94 77 LEU A O 1
ATOM 602 N N . MET A 1 78 ? -13.845 1.437 2.742 1.00 92.88 78 MET A N 1
ATOM 603 C CA . MET A 1 78 ? -14.327 1.831 4.071 1.00 92.88 78 MET A CA 1
ATOM 604 C C . MET A 1 78 ? -15.495 2.814 3.982 1.00 92.88 78 MET A C 1
ATOM 606 O O . MET A 1 78 ? -16.529 2.578 4.600 1.00 92.88 78 MET A O 1
ATOM 610 N N . ILE A 1 79 ? -15.370 3.871 3.172 1.00 93.75 79 ILE A N 1
AT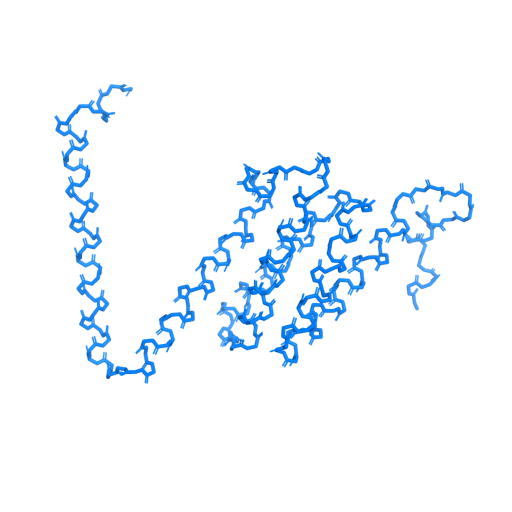OM 611 C CA . ILE A 1 79 ? -16.412 4.901 3.011 1.00 93.75 79 ILE A CA 1
ATOM 612 C C . ILE A 1 79 ? -17.713 4.293 2.470 1.00 93.75 79 ILE A C 1
ATOM 614 O O . ILE A 1 79 ? -18.800 4.628 2.929 1.00 93.75 79 ILE A O 1
ATOM 618 N N . THR A 1 80 ? -17.616 3.354 1.528 1.00 95.31 80 THR A N 1
ATOM 619 C CA . THR A 1 80 ? -18.782 2.646 0.970 1.00 95.31 80 THR A CA 1
ATOM 620 C C . THR A 1 80 ? -19.344 1.551 1.888 1.00 95.31 80 THR A C 1
ATOM 622 O O . THR A 1 80 ? -20.307 0.883 1.511 1.00 95.31 80 THR A O 1
ATOM 625 N N . GLY A 1 81 ? -18.759 1.334 3.073 1.00 90.12 81 GLY A N 1
ATOM 626 C CA . GLY A 1 81 ? -19.198 0.318 4.034 1.00 90.12 81 GLY A CA 1
ATOM 627 C C . GLY A 1 81 ? -18.937 -1.125 3.588 1.00 90.12 81 GLY A C 1
ATOM 628 O O . GLY A 1 81 ? -19.540 -2.054 4.118 1.00 90.12 81 GLY A O 1
ATOM 629 N N . ARG A 1 82 ? -18.053 -1.338 2.605 1.00 92.31 82 ARG A N 1
ATOM 630 C CA . ARG A 1 82 ? -17.706 -2.658 2.044 1.00 92.31 82 ARG A CA 1
ATOM 631 C C . ARG A 1 82 ? -16.395 -3.215 2.600 1.00 92.31 82 ARG A C 1
ATOM 633 O O . ARG A 1 82 ? -15.800 -4.120 2.009 1.00 92.31 82 ARG A O 1
ATOM 640 N N . PHE A 1 83 ? -15.927 -2.677 3.723 1.00 92.25 83 PHE A N 1
ATOM 641 C CA . PHE A 1 83 ? -14.743 -3.179 4.401 1.00 92.25 83 PHE A CA 1
ATOM 642 C C . PHE A 1 83 ? -15.005 -4.578 4.972 1.00 92.25 83 PHE A C 1
ATOM 644 O O . PHE A 1 83 ? -16.046 -4.850 5.562 1.00 92.25 83 PHE A O 1
ATOM 651 N N . SER A 1 84 ? -14.063 -5.492 4.763 1.00 92.50 84 SER A N 1
ATOM 652 C CA . SER A 1 84 ? -14.166 -6.881 5.209 1.00 92.50 84 SER A CA 1
ATOM 653 C C . SER A 1 84 ? -12.810 -7.389 5.676 1.00 92.50 84 SER A C 1
ATOM 655 O O . SER A 1 84 ? -11.766 -6.854 5.293 1.00 92.50 84 SER A O 1
ATOM 657 N N . HIS A 1 85 ? -12.811 -8.487 6.435 1.00 92.31 85 HIS A N 1
ATOM 658 C CA . HIS A 1 85 ? -11.581 -9.116 6.920 1.00 92.31 85 HIS A CA 1
ATOM 659 C C . HIS A 1 85 ? -10.615 -9.503 5.782 1.00 92.31 85 HIS A C 1
ATOM 661 O O . HIS A 1 85 ? -9.401 -9.495 5.962 1.00 92.31 85 HIS A O 1
ATOM 667 N N . ARG A 1 86 ? -11.132 -9.791 4.577 1.00 94.25 86 ARG A N 1
ATOM 668 C CA . ARG A 1 86 ? -10.300 -10.094 3.398 1.00 94.25 86 ARG A CA 1
ATOM 669 C C . ARG A 1 86 ? -9.454 -8.895 2.974 1.00 94.25 86 ARG A C 1
ATOM 671 O O . ARG A 1 86 ? -8.276 -9.060 2.676 1.00 94.25 86 ARG A O 1
ATOM 678 N N . ILE A 1 87 ? -10.054 -7.703 2.974 1.00 94.88 87 ILE A N 1
ATOM 679 C CA . ILE A 1 87 ? -9.378 -6.450 2.615 1.00 94.88 87 ILE A CA 1
ATOM 680 C C . ILE A 1 87 ? -8.342 -6.099 3.679 1.00 94.88 87 ILE A C 1
ATOM 682 O O . ILE A 1 87 ? -7.222 -5.747 3.323 1.00 94.88 87 ILE A O 1
ATOM 686 N N . TYR A 1 88 ? -8.691 -6.262 4.960 1.00 95.44 88 TYR A N 1
ATOM 687 C CA . TYR A 1 88 ? -7.763 -6.066 6.074 1.00 95.44 88 TYR A CA 1
ATOM 688 C C . TYR A 1 88 ? -6.499 -6.926 5.911 1.00 95.44 88 TYR A C 1
ATOM 690 O O . TYR A 1 88 ? -5.397 -6.390 5.835 1.00 95.44 88 TYR A O 1
ATOM 698 N N . VAL A 1 89 ? -6.649 -8.247 5.747 1.00 95.50 89 VAL A N 1
ATOM 699 C CA . VAL A 1 89 ? -5.506 -9.165 5.584 1.00 95.50 89 VAL A CA 1
ATOM 700 C C . VAL A 1 89 ? -4.683 -8.824 4.342 1.00 95.50 89 VAL A C 1
ATOM 702 O O . VAL A 1 89 ? -3.453 -8.785 4.414 1.00 95.50 89 VAL A O 1
ATOM 705 N N . ALA A 1 90 ? -5.342 -8.552 3.211 1.00 96.25 90 ALA A N 1
ATOM 706 C CA . ALA A 1 90 ? -4.670 -8.206 1.963 1.00 96.25 90 ALA A CA 1
ATOM 707 C C . ALA A 1 90 ? -3.844 -6.919 2.105 1.00 96.25 90 ALA A C 1
ATOM 709 O O . ALA A 1 90 ? -2.654 -6.918 1.792 1.00 96.25 90 ALA A O 1
ATOM 710 N N . TYR A 1 91 ? -4.454 -5.844 2.609 1.00 96.69 91 TYR A N 1
ATOM 711 C CA . TYR A 1 91 ? -3.802 -4.545 2.738 1.00 96.69 91 TYR A CA 1
ATOM 712 C C . TYR A 1 91 ? -2.686 -4.558 3.781 1.00 96.69 91 TYR A C 1
ATOM 714 O O . TYR A 1 91 ? -1.585 -4.106 3.483 1.00 96.69 91 TYR A O 1
ATOM 722 N N . SER A 1 92 ? -2.918 -5.128 4.967 1.00 96.19 92 SER A N 1
ATOM 723 C CA . SER A 1 92 ? -1.893 -5.196 6.013 1.00 96.19 92 SER A CA 1
ATOM 724 C C . SER A 1 92 ? -0.678 -6.012 5.572 1.00 96.19 92 SER A C 1
ATOM 726 O O . SER A 1 92 ? 0.451 -5.607 5.835 1.00 96.19 92 SER A O 1
ATOM 728 N N . THR A 1 93 ? -0.887 -7.117 4.848 1.00 95.88 93 THR A N 1
ATOM 729 C CA . THR A 1 93 ? 0.219 -7.927 4.312 1.00 95.88 93 THR A CA 1
ATOM 730 C C . THR A 1 93 ? 1.022 -7.145 3.272 1.00 95.88 93 THR A C 1
ATOM 732 O O . THR A 1 93 ? 2.248 -7.088 3.358 1.00 95.88 93 THR A O 1
ATOM 735 N N . VAL A 1 94 ? 0.338 -6.522 2.302 1.00 96.38 94 VAL A N 1
ATOM 736 C CA . VAL A 1 94 ? 0.985 -5.754 1.226 1.00 96.38 94 VAL A CA 1
ATOM 737 C C . VAL A 1 94 ? 1.722 -4.541 1.781 1.00 96.38 94 VAL A C 1
ATOM 739 O O . VAL A 1 94 ? 2.855 -4.299 1.382 1.00 96.38 94 VAL A O 1
ATOM 742 N N . TYR A 1 95 ? 1.120 -3.816 2.724 1.00 96.19 95 TYR A N 1
ATOM 743 C CA . TYR A 1 95 ? 1.732 -2.645 3.336 1.00 96.19 95 TYR A CA 1
ATOM 744 C C . TYR A 1 95 ? 2.997 -3.011 4.116 1.00 96.19 95 TYR A C 1
ATOM 746 O O . TYR A 1 95 ? 4.051 -2.437 3.853 1.00 96.19 95 TYR A O 1
ATOM 754 N N . CYS A 1 96 ? 2.935 -3.993 5.023 1.00 95.75 96 CYS A N 1
ATOM 755 C CA . CYS A 1 96 ? 4.090 -4.370 5.840 1.00 95.75 96 CYS A CA 1
ATOM 756 C C . CYS A 1 96 ? 5.247 -4.906 4.985 1.00 95.75 96 CYS A C 1
ATOM 758 O O . CYS A 1 96 ? 6.370 -4.414 5.087 1.00 95.75 96 CYS A O 1
ATOM 760 N N . LEU A 1 97 ? 4.975 -5.887 4.117 1.00 96.50 97 LEU A N 1
ATOM 761 C CA . LEU A 1 97 ? 6.016 -6.488 3.281 1.00 96.50 97 LEU A CA 1
ATOM 762 C C . LEU A 1 97 ? 6.519 -5.507 2.222 1.00 96.50 97 LEU A C 1
ATOM 764 O O . LEU A 1 97 ? 7.724 -5.366 2.050 1.00 96.50 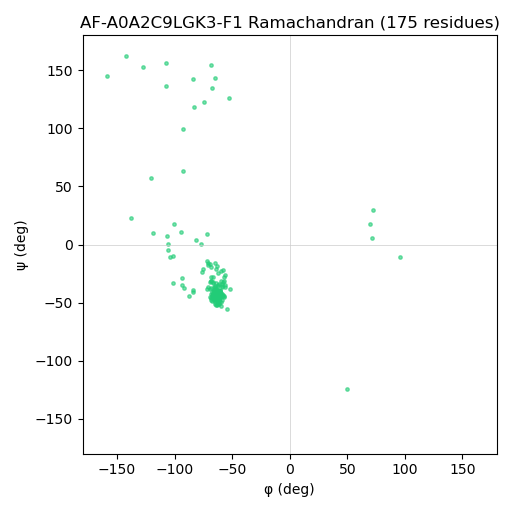97 LEU A O 1
ATOM 768 N N . GLY A 1 98 ? 5.616 -4.802 1.539 1.00 95.06 98 GLY A N 1
ATOM 769 C CA . GLY A 1 98 ? 5.973 -3.855 0.485 1.00 95.06 98 GLY A CA 1
ATOM 770 C C . GLY A 1 98 ? 6.829 -2.705 1.006 1.00 95.06 98 GLY A C 1
ATOM 771 O O . GLY A 1 98 ? 7.825 -2.358 0.378 1.00 95.06 98 GLY A O 1
ATOM 772 N N . THR A 1 99 ? 6.502 -2.172 2.186 1.00 94.56 99 THR A N 1
ATOM 773 C CA . THR A 1 99 ? 7.266 -1.094 2.828 1.00 94.56 99 THR A CA 1
ATOM 774 C C . THR A 1 99 ? 8.673 -1.566 3.201 1.00 94.56 99 THR A C 1
ATOM 776 O O . THR A 1 99 ? 9.646 -0.952 2.768 1.00 94.56 99 THR A O 1
ATOM 779 N N . ILE A 1 100 ? 8.805 -2.699 3.904 1.00 95.31 100 ILE A N 1
ATOM 780 C CA . ILE A 1 100 ? 10.116 -3.249 4.301 1.00 95.31 100 ILE A CA 1
ATOM 781 C C . ILE A 1 100 ? 10.982 -3.574 3.080 1.00 95.31 100 ILE A C 1
ATOM 783 O O . ILE A 1 100 ? 12.170 -3.253 3.068 1.00 95.31 100 ILE A O 1
ATOM 787 N N . LEU A 1 101 ? 10.395 -4.196 2.053 1.00 94.81 101 LEU A N 1
ATOM 788 C CA . LEU A 1 101 ? 11.104 -4.549 0.826 1.00 94.81 101 LEU A CA 1
ATOM 789 C C . LEU A 1 101 ? 11.535 -3.300 0.050 1.00 94.81 101 LEU A C 1
ATOM 791 O O . LEU A 1 101 ? 12.670 -3.238 -0.412 1.00 94.81 101 LEU A O 1
ATOM 795 N N . SER A 1 102 ? 10.676 -2.282 -0.055 1.00 93.44 102 SER A N 1
ATOM 796 C CA . SER A 1 102 ? 11.014 -1.039 -0.763 1.00 93.44 102 SER A CA 1
ATOM 797 C C . SER A 1 102 ? 12.209 -0.302 -0.148 1.00 93.44 102 SER A C 1
ATOM 799 O O . SER A 1 102 ? 13.025 0.245 -0.884 1.00 93.44 102 SER A O 1
ATOM 801 N N . MET A 1 103 ? 12.378 -0.367 1.178 1.00 93.56 103 MET A N 1
ATOM 802 C CA . MET A 1 103 ? 13.515 0.245 1.880 1.00 93.56 103 MET A CA 1
ATOM 803 C C . MET A 1 103 ? 14.857 -0.431 1.589 1.00 93.56 103 MET A C 1
ATOM 805 O O . MET A 1 103 ? 15.902 0.174 1.812 1.00 93.56 103 MET A O 1
ATOM 809 N N . GLN A 1 104 ? 14.854 -1.672 1.088 1.00 93.62 104 GLN A N 1
ATOM 810 C CA . GLN A 1 104 ? 16.089 -2.388 0.744 1.00 93.62 104 GLN A CA 1
ATOM 811 C C . GLN A 1 104 ? 16.779 -1.807 -0.499 1.00 93.62 104 GLN A C 1
ATOM 813 O O . GLN A 1 104 ? 17.946 -2.098 -0.752 1.00 93.62 104 GLN A O 1
ATOM 818 N N . ILE A 1 105 ? 16.078 -0.992 -1.292 1.00 92.31 105 ILE A N 1
ATOM 819 C CA . ILE A 1 105 ? 16.643 -0.354 -2.480 1.00 92.31 105 ILE A CA 1
ATOM 820 C C . ILE A 1 105 ? 17.386 0.906 -2.042 1.00 92.31 105 ILE A C 1
ATOM 822 O O . ILE A 1 105 ? 16.780 1.842 -1.525 1.00 92.31 105 ILE A O 1
ATOM 826 N N . SER A 1 106 ? 18.698 0.960 -2.291 1.00 87.12 106 SER A N 1
ATOM 827 C CA . SER A 1 106 ? 19.572 2.047 -1.820 1.00 87.12 106 SER A CA 1
ATOM 828 C C . SER A 1 106 ? 19.130 3.441 -2.272 1.00 87.12 106 SER A C 1
ATOM 830 O O . SER A 1 106 ? 19.330 4.405 -1.543 1.00 87.12 106 SER A O 1
ATOM 832 N N . PHE A 1 107 ? 18.505 3.550 -3.449 1.00 86.50 107 PHE A N 1
ATOM 833 C CA . PHE A 1 107 ? 17.950 4.811 -3.951 1.00 86.50 107 PHE A CA 1
ATOM 834 C C . PHE A 1 107 ? 16.729 5.293 -3.146 1.00 86.50 107 PHE A C 1
ATOM 836 O O . PHE A 1 107 ? 16.505 6.492 -3.021 1.00 86.50 107 PHE A O 1
ATOM 843 N N . VAL A 1 108 ? 15.945 4.365 -2.592 1.00 91.12 108 VAL A N 1
ATOM 844 C CA . VAL A 1 108 ? 14.732 4.660 -1.817 1.00 91.12 108 VAL A CA 1
ATOM 845 C C . VAL A 1 108 ? 15.069 4.885 -0.346 1.00 91.12 108 VAL A C 1
ATOM 847 O O . VAL A 1 108 ? 14.576 5.833 0.262 1.00 91.12 108 VAL A O 1
ATOM 850 N N . GLY A 1 109 ? 15.915 4.036 0.242 1.00 92.06 109 GLY A N 1
ATOM 851 C CA . GLY A 1 109 ? 16.317 4.146 1.645 1.00 92.06 109 GLY A CA 1
ATOM 852 C C . GLY A 1 109 ? 15.115 4.303 2.588 1.00 92.06 109 GLY A C 1
ATOM 853 O O . GLY A 1 109 ? 14.185 3.501 2.565 1.00 92.06 109 GLY A O 1
ATOM 854 N N . PHE A 1 110 ? 15.107 5.365 3.398 1.00 91.00 110 PHE A N 1
ATOM 855 C CA . PHE A 1 110 ? 14.053 5.642 4.389 1.00 91.00 110 PHE A CA 1
ATOM 856 C C . PHE A 1 110 ? 12.933 6.575 3.897 1.00 91.00 110 PHE A C 1
ATOM 858 O O . PHE A 1 110 ? 12.079 6.984 4.692 1.00 91.00 110 PHE A O 1
ATOM 865 N N . GLN A 1 111 ? 12.883 6.877 2.595 1.00 89.12 111 GLN A N 1
ATOM 866 C CA . GLN A 1 111 ? 11.827 7.706 2.003 1.00 89.12 111 GLN A CA 1
ATOM 867 C C . GLN A 1 111 ? 10.401 7.232 2.346 1.00 89.12 111 GLN A C 1
ATOM 869 O O . GLN A 1 111 ? 9.577 8.093 2.653 1.00 89.12 111 GLN A O 1
ATOM 874 N N . PRO A 1 112 ? 10.083 5.920 2.418 1.00 88.69 112 PRO A N 1
ATOM 875 C CA . PRO A 1 112 ? 8.728 5.481 2.751 1.00 88.69 112 PRO A CA 1
ATOM 876 C C . PRO A 1 112 ? 8.243 5.869 4.158 1.00 88.69 112 PRO A C 1
ATOM 878 O O . PRO A 1 112 ? 7.040 5.855 4.401 1.00 88.69 112 PRO A O 1
ATOM 881 N N . VAL A 1 113 ? 9.148 6.211 5.088 1.00 88.19 113 VAL A N 1
ATOM 882 C CA . VAL A 1 113 ? 8.787 6.682 6.444 1.00 88.19 113 VAL A CA 1
ATOM 883 C C . VAL A 1 113 ? 8.897 8.198 6.571 1.00 88.19 113 VAL A C 1
ATOM 885 O O . VAL A 1 113 ? 8.149 8.804 7.330 1.00 88.19 113 VAL A O 1
ATOM 888 N N . GLN A 1 114 ? 9.846 8.810 5.865 1.00 87.31 114 GLN A N 1
ATOM 889 C CA . GLN A 1 114 ? 10.183 10.224 6.039 1.00 87.31 114 GLN A CA 1
ATOM 890 C C . GLN A 1 114 ? 9.439 11.145 5.067 1.00 87.31 114 GLN A C 1
ATOM 892 O O . GLN A 1 114 ? 9.187 12.302 5.394 1.00 87.31 114 GLN A O 1
ATOM 897 N N . SER A 1 115 ? 9.092 10.650 3.877 1.00 90.12 115 SER A N 1
ATOM 898 C CA . SER A 1 115 ? 8.446 11.448 2.837 1.00 90.12 115 SER A CA 1
ATOM 899 C C . SER A 1 115 ? 6.934 11.525 3.028 1.00 90.12 115 SER A C 1
ATOM 901 O O . SER A 1 115 ? 6.269 10.535 3.346 1.00 90.12 115 SER A O 1
ATOM 903 N N . SER A 1 116 ? 6.373 12.699 2.735 1.00 89.00 116 SER A N 1
ATOM 904 C CA . SER A 1 116 ? 4.926 12.932 2.718 1.00 89.00 116 SER A CA 1
ATOM 905 C C . SER A 1 116 ? 4.202 12.083 1.668 1.00 89.00 116 SER A C 1
ATOM 907 O O . SER A 1 116 ? 3.033 11.748 1.852 1.00 89.00 116 SER A O 1
ATOM 909 N N . GLU A 1 117 ? 4.900 11.661 0.612 1.00 88.12 117 GLU A N 1
ATOM 910 C CA . GLU A 1 117 ? 4.339 10.880 -0.495 1.00 88.12 117 GLU A CA 1
ATOM 911 C C . GLU A 1 117 ? 3.830 9.493 -0.076 1.00 88.12 117 GLU A C 1
ATOM 913 O O . GLU A 1 117 ? 2.994 8.909 -0.761 1.00 88.12 117 GLU A O 1
ATOM 918 N N . HIS A 1 118 ? 4.306 8.968 1.056 1.00 90.81 118 HIS A N 1
ATOM 919 C CA . HIS A 1 118 ? 3.944 7.642 1.568 1.00 90.81 118 HIS A CA 1
ATOM 920 C C . HIS A 1 118 ? 2.986 7.708 2.767 1.00 90.81 118 HIS A C 1
ATOM 922 O O . HIS A 1 118 ? 2.490 6.680 3.238 1.00 90.81 118 HIS A O 1
ATOM 928 N N . MET A 1 119 ? 2.672 8.915 3.250 1.00 90.00 119 MET A N 1
ATOM 929 C CA . MET A 1 119 ? 1.860 9.112 4.455 1.00 90.00 119 MET A CA 1
ATOM 930 C C . MET A 1 119 ? 0.413 8.657 4.282 1.00 90.00 119 MET A C 1
ATOM 932 O O . MET A 1 119 ? -0.204 8.222 5.253 1.00 90.00 119 MET A O 1
ATOM 936 N N . ALA A 1 120 ? -0.126 8.678 3.059 1.00 90.69 120 ALA A N 1
ATOM 937 C CA . ALA A 1 120 ? -1.457 8.137 2.794 1.00 90.69 120 ALA A CA 1
ATOM 938 C C . ALA A 1 120 ? -1.527 6.632 3.102 1.00 90.69 120 ALA A C 1
ATOM 940 O O . ALA A 1 120 ? -2.490 6.165 3.712 1.00 90.69 120 ALA A O 1
ATOM 941 N N . ALA A 1 121 ? -0.486 5.873 2.747 1.00 92.44 121 ALA A N 1
ATOM 942 C CA . ALA A 1 121 ? -0.430 4.441 3.010 1.00 92.44 121 ALA A CA 1
ATOM 943 C C . ALA A 1 121 ? -0.346 4.138 4.513 1.00 92.44 121 ALA A C 1
ATOM 945 O O . ALA A 1 121 ? -1.112 3.312 5.021 1.00 92.44 121 ALA A O 1
ATOM 946 N N . LEU A 1 122 ? 0.506 4.869 5.239 1.00 93.94 122 LEU A N 1
ATOM 947 C CA . LEU A 1 122 ? 0.603 4.783 6.698 1.00 93.94 122 LEU A CA 1
ATOM 948 C C . LEU A 1 122 ? -0.725 5.160 7.377 1.00 93.94 122 LEU A C 1
ATOM 950 O O . LEU A 1 122 ? -1.198 4.442 8.258 1.00 93.94 122 LEU A O 1
ATOM 954 N N . GLY A 1 123 ? -1.355 6.254 6.945 1.00 94.19 123 GLY A N 1
ATOM 955 C CA . GLY A 1 123 ? -2.618 6.739 7.500 1.00 94.19 123 GLY A CA 1
ATOM 956 C C . GLY A 1 123 ? -3.757 5.735 7.325 1.00 94.19 123 GLY A C 1
ATOM 957 O O . GLY A 1 123 ? -4.438 5.390 8.290 1.00 94.19 123 GLY A O 1
ATOM 958 N N . VAL A 1 124 ? -3.925 5.188 6.117 1.00 95.88 124 VAL A N 1
ATOM 959 C CA . VAL A 1 124 ? -4.934 4.147 5.854 1.00 95.88 124 VAL A CA 1
ATOM 960 C C . VAL A 1 124 ? -4.601 2.851 6.594 1.00 95.88 124 VAL A C 1
ATOM 962 O O . VAL A 1 124 ? -5.515 2.154 7.032 1.00 95.88 124 VAL A O 1
ATOM 965 N N . PHE A 1 125 ? -3.321 2.530 6.798 1.00 95.56 125 PHE A N 1
ATOM 966 C CA . PHE A 1 125 ? -2.923 1.388 7.624 1.00 95.56 125 PHE A CA 1
ATOM 967 C C . PHE A 1 125 ? -3.344 1.573 9.080 1.00 95.56 125 PHE A C 1
ATOM 969 O O . PHE A 1 125 ? -3.997 0.686 9.626 1.00 95.56 125 PHE A O 1
ATOM 976 N N . GLY A 1 126 ? -3.079 2.737 9.676 1.00 94.50 126 GLY A N 1
ATOM 977 C CA . GLY A 1 126 ? -3.568 3.072 11.014 1.00 94.50 126 GLY A CA 1
ATOM 978 C C . GLY A 1 126 ? -5.095 2.993 11.113 1.00 94.50 126 GLY A C 1
ATOM 979 O O . GLY A 1 126 ? -5.628 2.357 12.023 1.00 94.50 126 GLY A O 1
ATOM 980 N N . LEU A 1 127 ? -5.809 3.547 10.128 1.00 94.31 127 LEU A N 1
ATOM 981 C CA . LEU A 1 127 ? -7.272 3.468 10.056 1.00 94.31 127 LEU A CA 1
ATOM 982 C C . LEU A 1 127 ? -7.780 2.022 9.957 1.00 94.31 127 LEU A C 1
ATOM 984 O O . LEU A 1 127 ? -8.748 1.680 10.633 1.00 94.31 127 LEU A O 1
ATOM 988 N N . CYS A 1 128 ? -7.120 1.155 9.180 1.00 93.81 128 CYS A N 1
ATOM 989 C CA . CYS A 1 128 ? -7.463 -0.269 9.096 1.00 93.81 128 CYS A CA 1
ATOM 990 C C . CYS A 1 128 ? -7.367 -0.958 10.459 1.00 93.81 128 CYS A C 1
ATOM 992 O O . CYS A 1 128 ? -8.262 -1.725 10.811 1.00 93.81 128 CYS A O 1
ATOM 994 N N . GLN A 1 129 ? -6.303 -0.682 11.222 1.00 94.19 129 GLN A N 1
ATOM 995 C CA . GLN A 1 129 ? -6.108 -1.262 12.553 1.00 94.19 129 GLN A CA 1
ATOM 996 C C . GLN A 1 129 ? -7.208 -0.815 13.520 1.00 94.19 129 GLN A C 1
ATOM 998 O O . GLN A 1 129 ? -7.817 -1.646 14.193 1.00 94.19 129 GLN A O 1
ATOM 1003 N N . ILE A 1 130 ? -7.517 0.486 13.540 1.00 92.00 130 ILE A N 1
ATOM 1004 C CA . ILE A 1 130 ? -8.571 1.048 14.396 1.00 92.00 130 ILE A CA 1
ATOM 1005 C C . ILE A 1 130 ? -9.936 0.465 14.020 1.00 92.00 130 ILE A C 1
ATOM 1007 O O . ILE A 1 130 ? -10.666 0.007 14.896 1.00 92.00 130 ILE A O 1
ATOM 1011 N N . HIS A 1 131 ? -10.278 0.442 12.729 1.00 90.56 131 HIS A N 1
ATOM 1012 C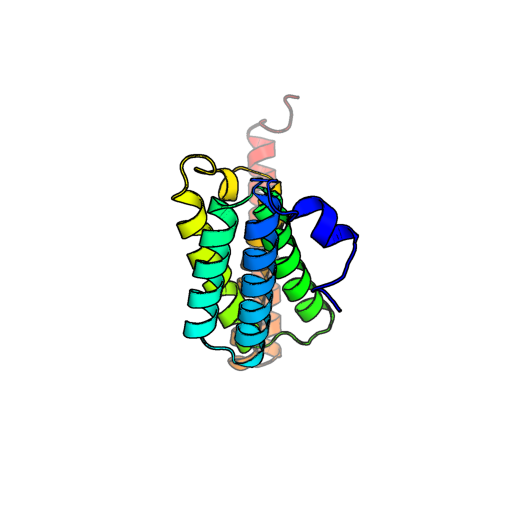 CA . HIS A 1 131 ? -11.563 -0.075 12.260 1.00 90.56 131 HIS A CA 1
ATOM 1013 C C . HIS A 1 131 ? -11.737 -1.557 12.613 1.00 90.56 131 HIS A C 1
ATOM 1015 O O . HIS A 1 131 ? -12.762 -1.940 13.175 1.00 90.56 131 HIS A O 1
ATOM 1021 N N . ALA A 1 132 ? -10.726 -2.389 12.343 1.00 91.00 132 ALA A N 1
ATOM 1022 C CA . ALA A 1 132 ? -10.770 -3.814 12.664 1.00 91.00 132 ALA A CA 1
ATOM 1023 C C . ALA A 1 132 ? -10.874 -4.062 14.179 1.00 91.00 132 ALA A C 1
ATOM 1025 O O . ALA A 1 132 ? -11.619 -4.939 14.617 1.00 91.00 13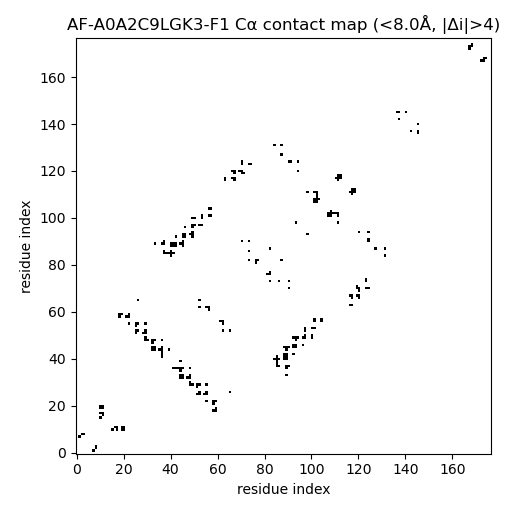2 ALA A O 1
ATOM 1026 N N . PHE A 1 133 ? -10.171 -3.266 14.988 1.00 90.31 133 PHE A N 1
ATOM 1027 C CA . PHE A 1 133 ? -10.239 -3.353 16.444 1.00 90.31 133 PHE A CA 1
ATOM 1028 C C . PHE A 1 133 ? -11.616 -2.951 16.990 1.00 90.31 133 PHE A C 1
ATOM 1030 O O . PHE A 1 133 ? -12.170 -3.643 17.845 1.00 90.31 133 PHE A O 1
ATOM 1037 N N . VAL A 1 134 ? -12.208 -1.872 16.469 1.00 88.75 134 VAL A N 1
ATOM 1038 C CA . VAL A 1 134 ? -13.565 -1.439 16.836 1.00 88.75 134 VAL A CA 1
ATOM 1039 C C . VAL A 1 134 ? -14.598 -2.503 16.468 1.00 88.75 134 VAL A C 1
ATOM 1041 O O . VAL A 1 134 ? -15.457 -2.819 17.293 1.00 88.75 134 VAL A O 1
ATOM 1044 N N . ASP A 1 135 ? -14.502 -3.093 15.275 1.00 87.88 135 ASP A N 1
ATOM 1045 C CA . ASP A 1 135 ? -15.391 -4.181 14.852 1.00 87.88 135 ASP A CA 1
ATOM 1046 C C . ASP A 1 135 ? -15.245 -5.415 15.750 1.00 87.88 135 ASP A C 1
ATOM 1048 O O . ASP A 1 135 ? -16.243 -6.023 16.151 1.00 87.88 135 ASP A O 1
ATOM 1052 N N . TYR A 1 136 ? -14.014 -5.752 16.142 1.00 88.81 136 TYR A N 1
ATOM 1053 C CA . TYR A 1 136 ? -13.754 -6.834 17.085 1.00 88.81 136 TYR A CA 1
ATOM 1054 C C . TYR A 1 136 ? -14.394 -6.569 18.456 1.00 88.81 136 TYR A C 1
ATOM 1056 O O . TYR A 1 136 ? -15.115 -7.431 18.965 1.00 88.81 136 TYR A O 1
ATOM 1064 N N . LEU A 1 137 ? -14.216 -5.374 19.031 1.00 88.06 137 LEU A N 1
ATOM 1065 C CA . LEU A 1 137 ? -14.838 -5.001 20.307 1.00 88.06 137 LEU A CA 1
ATOM 1066 C C . LEU A 1 137 ? -16.368 -5.046 20.237 1.00 88.06 137 LEU A C 1
ATOM 1068 O O . LEU A 1 137 ? -17.008 -5.606 21.129 1.00 88.06 137 LEU A O 1
ATOM 1072 N N . ARG A 1 138 ? -16.962 -4.531 19.153 1.00 85.94 138 ARG A N 1
ATOM 1073 C CA . ARG A 1 138 ? -18.415 -4.591 18.922 1.00 85.94 138 ARG A CA 1
ATOM 1074 C C . ARG A 1 138 ? -18.946 -6.023 18.866 1.00 85.94 138 ARG A C 1
ATOM 1076 O O . ARG A 1 138 ? -20.082 -6.248 19.263 1.00 85.94 138 ARG A O 1
ATOM 1083 N N . SER A 1 139 ? -18.145 -6.984 18.402 1.00 87.62 139 SER A N 1
ATOM 1084 C CA . SER A 1 139 ? -18.543 -8.399 18.354 1.00 87.62 139 SER A CA 1
ATOM 1085 C C . SER A 1 139 ? -18.512 -9.103 19.717 1.00 87.62 139 SER A C 1
ATOM 1087 O O . SER A 1 139 ? -19.188 -10.114 19.900 1.00 87.62 139 SER A O 1
ATOM 1089 N N . LYS A 1 140 ? -17.724 -8.594 20.674 1.00 87.56 140 LYS A N 1
ATOM 1090 C CA . LYS A 1 140 ? -17.513 -9.214 21.994 1.00 87.56 140 LYS A CA 1
ATOM 1091 C C . LYS A 1 140 ? -18.318 -8.571 23.120 1.00 87.56 140 LYS A C 1
ATOM 1093 O O . LYS A 1 140 ? -18.342 -9.119 24.217 1.00 87.56 140 LYS A O 1
ATOM 1098 N N . MET A 1 141 ? -18.955 -7.431 22.871 1.00 86.00 141 MET A N 1
ATOM 1099 C CA . MET A 1 141 ? -19.605 -6.621 23.899 1.00 86.00 141 MET A CA 1
ATOM 1100 C C . MET A 1 141 ? -21.059 -6.311 23.547 1.00 86.00 141 MET A C 1
ATOM 1102 O O . MET A 1 141 ? -21.423 -6.214 22.375 1.00 86.00 141 MET A O 1
ATOM 1106 N N . SER A 1 142 ? -21.894 -6.091 24.565 1.00 85.25 142 SER A N 1
ATOM 1107 C CA . SER A 1 142 ? -23.225 -5.525 24.339 1.00 85.25 142 SER A CA 1
ATOM 1108 C C . SER A 1 142 ? -23.115 -4.060 23.889 1.00 85.25 142 SER A C 1
ATOM 1110 O O . SER A 1 142 ? -22.147 -3.362 24.207 1.00 85.25 142 SER A O 1
ATOM 1112 N N . LYS A 1 143 ? -24.122 -3.558 23.158 1.00 82.75 143 LYS A N 1
ATOM 1113 C CA . LYS A 1 143 ? -24.142 -2.165 22.665 1.00 82.75 143 LYS A CA 1
ATOM 1114 C C . LYS A 1 143 ? -23.990 -1.139 23.796 1.00 82.75 143 LYS A C 1
ATOM 1116 O O . LYS A 1 143 ? -23.360 -0.103 23.607 1.00 82.75 143 LYS A O 1
ATOM 1121 N N . GLU A 1 144 ? -24.541 -1.437 24.969 1.00 82.56 144 GLU A N 1
ATOM 1122 C CA . GLU A 1 144 ? -24.465 -0.578 26.153 1.00 82.56 144 GLU A CA 1
ATOM 1123 C C . GLU A 1 144 ? -23.045 -0.506 26.715 1.00 82.56 144 GLU A C 1
ATOM 1125 O O . GLU A 1 144 ? -22.522 0.589 26.923 1.00 82.56 144 GLU A O 1
ATOM 1130 N N . GLN A 1 145 ? -22.387 -1.658 26.880 1.00 82.75 145 GLN A N 1
ATOM 1131 C CA . GLN A 1 145 ? -21.005 -1.712 27.351 1.00 82.75 145 GLN A CA 1
ATOM 1132 C C . GLN A 1 145 ? -20.051 -1.054 26.349 1.00 82.75 145 GLN A C 1
ATOM 1134 O O . GLN A 1 145 ? -19.146 -0.334 26.760 1.00 82.75 145 GLN A O 1
ATOM 1139 N N . PHE A 1 146 ? -20.276 -1.235 25.042 1.00 84.94 146 PHE A N 1
ATOM 1140 C CA . P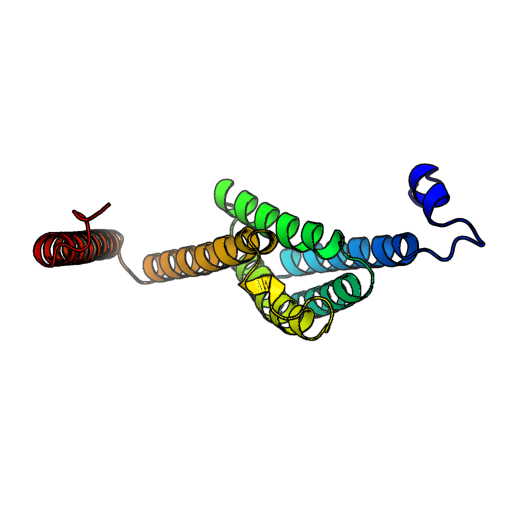HE A 1 146 ? -19.490 -0.565 24.003 1.00 84.94 146 PHE A CA 1
ATOM 1141 C C . PHE A 1 146 ? -19.628 0.962 24.082 1.00 84.94 146 PHE A C 1
ATOM 1143 O O . PHE A 1 146 ? -18.627 1.672 24.048 1.00 84.94 146 PHE A O 1
ATOM 1150 N N . ASN A 1 147 ? -20.850 1.479 24.242 1.00 82.12 147 ASN A N 1
ATOM 1151 C CA . ASN A 1 147 ? -21.083 2.919 24.376 1.00 82.12 147 ASN A CA 1
ATOM 1152 C C . ASN A 1 147 ? -20.452 3.494 25.650 1.00 82.12 147 ASN A C 1
ATOM 1154 O O . ASN A 1 147 ? -19.951 4.619 25.629 1.00 82.12 147 ASN A O 1
ATOM 1158 N N . LEU A 1 148 ? -20.462 2.735 26.749 1.00 84.31 148 LEU A N 1
ATOM 1159 C CA . LEU A 1 148 ? -19.829 3.135 28.003 1.00 84.31 148 LEU A CA 1
ATOM 1160 C C . LEU A 1 148 ? -18.302 3.183 27.855 1.00 84.31 148 LEU A C 1
ATOM 1162 O O . LEU A 1 148 ? -17.694 4.182 28.230 1.00 84.31 148 LEU A O 1
ATOM 1166 N N . LEU A 1 149 ? -17.705 2.164 27.229 1.00 83.88 149 LEU A N 1
ATOM 1167 C CA . LEU A 1 149 ? -16.266 2.092 26.960 1.00 83.88 149 LEU A CA 1
ATOM 1168 C C . LEU A 1 149 ? -15.821 3.185 25.971 1.00 83.88 149 LEU A C 1
ATOM 1170 O O . LEU A 1 149 ? -14.792 3.825 26.160 1.00 83.88 149 LEU A O 1
ATOM 1174 N N . PHE A 1 150 ? -16.627 3.477 24.948 1.00 83.44 150 PHE A N 1
ATOM 1175 C CA . PHE A 1 150 ? -16.350 4.568 24.016 1.00 83.44 150 PHE A CA 1
ATOM 1176 C C . PHE A 1 150 ? -16.400 5.938 24.708 1.00 83.44 150 PHE A C 1
ATOM 1178 O O . PHE A 1 150 ? -15.493 6.750 24.539 1.00 83.44 150 PHE A O 1
ATOM 1185 N N . LYS A 1 151 ? -17.421 6.192 25.539 1.00 83.44 151 LYS A N 1
ATOM 1186 C CA . LYS A 1 151 ? -17.525 7.440 26.312 1.00 83.44 151 LYS A CA 1
ATOM 1187 C C . LYS A 1 151 ? -16.383 7.596 27.314 1.00 83.44 151 LYS A C 1
ATOM 1189 O O . LYS A 1 151 ? -15.842 8.693 27.426 1.00 83.44 151 LYS A O 1
ATOM 1194 N N . SER A 1 152 ? -16.007 6.530 28.022 1.00 84.25 152 SER A N 1
ATOM 1195 C CA . SER A 1 152 ? -14.896 6.580 28.978 1.00 84.25 152 SER A CA 1
ATOM 1196 C C . SER A 1 152 ? -13.562 6.827 28.276 1.00 84.25 152 SER A C 1
ATOM 1198 O O . SER A 1 152 ? -12.774 7.637 28.756 1.00 84.25 152 SER A O 1
ATOM 1200 N N . LEU A 1 153 ? -13.341 6.218 27.107 1.00 87.38 153 LEU A N 1
ATOM 1201 C CA . LEU A 1 153 ? -12.156 6.461 26.288 1.00 87.38 153 LEU A CA 1
ATOM 1202 C C . LEU A 1 153 ? -12.080 7.921 25.822 1.00 87.38 153 LEU A C 1
ATOM 1204 O O . LEU A 1 153 ? -11.035 8.548 25.962 1.00 87.38 153 LEU A O 1
ATOM 1208 N N . VAL A 1 154 ? -13.178 8.483 25.309 1.00 86.81 154 VAL A N 1
ATOM 1209 C CA . VAL A 1 154 ? -13.222 9.887 24.862 1.00 86.81 154 VAL A CA 1
ATOM 1210 C C . VAL A 1 154 ? -12.964 10.848 26.025 1.00 86.81 154 VAL A C 1
ATOM 1212 O O . VAL A 1 154 ? -12.198 11.796 25.871 1.00 86.81 154 VAL A O 1
ATOM 1215 N N . LEU A 1 155 ? -13.549 10.588 27.198 1.00 89.56 155 LEU A N 1
ATOM 1216 C CA . LEU A 1 155 ? -13.310 11.384 28.405 1.00 89.56 155 LEU A CA 1
ATOM 1217 C C . LEU A 1 155 ? -11.857 11.297 28.882 1.00 89.56 155 LEU A C 1
ATOM 1219 O O . LEU A 1 155 ? -11.288 12.317 29.259 1.00 89.56 155 LEU A O 1
ATOM 1223 N N . LEU A 1 156 ? -11.249 10.109 28.839 1.00 90.25 156 LEU A N 1
ATOM 1224 C CA . LEU A 1 156 ? -9.849 9.900 29.208 1.00 90.25 156 LEU A CA 1
ATOM 1225 C C . LEU A 1 156 ? -8.899 10.616 28.241 1.00 90.25 156 LEU A C 1
ATOM 1227 O O . LEU A 1 156 ? -7.991 11.320 28.667 1.00 90.25 156 LEU A O 1
ATOM 1231 N N . VAL A 1 157 ? -9.103 10.468 26.932 1.00 88.69 157 VAL A N 1
ATOM 1232 C CA . VAL A 1 157 ? -8.270 11.153 25.934 1.00 88.69 157 VAL A CA 1
ATOM 1233 C C . VAL A 1 157 ? -8.439 12.666 26.060 1.00 88.69 157 VAL A C 1
ATOM 1235 O O . VAL A 1 157 ? -7.449 13.393 26.074 1.00 88.69 157 VAL A O 1
ATOM 1238 N N . GLY A 1 158 ? -9.676 13.144 26.225 1.00 87.12 158 GLY A N 1
ATOM 1239 C CA . GLY A 1 158 ? -9.965 14.558 26.444 1.00 87.12 158 GLY A CA 1
ATOM 1240 C C . GLY A 1 158 ? -9.293 15.112 27.701 1.00 87.12 158 GLY A C 1
ATOM 1241 O O . GLY A 1 158 ? -8.702 16.189 27.646 1.00 87.12 158 GLY A O 1
ATOM 1242 N N . SER A 1 159 ? -9.316 14.374 28.815 1.00 89.25 159 SER A N 1
ATOM 1243 C CA . SER A 1 159 ? -8.678 14.806 30.062 1.00 89.25 159 SER A CA 1
ATOM 1244 C C . SER A 1 159 ? -7.154 14.803 29.971 1.00 89.25 159 SER A C 1
ATOM 1246 O O . SER A 1 159 ? -6.525 15.741 30.454 1.00 89.25 159 SER A O 1
ATOM 1248 N N . VAL A 1 160 ? -6.553 13.817 29.298 1.00 90.50 160 VAL A N 1
ATOM 1249 C CA . VAL A 1 160 ? -5.102 13.767 29.061 1.00 90.50 160 VAL A CA 1
ATOM 1250 C C . VAL A 1 160 ? -4.652 14.919 28.166 1.00 90.50 160 VAL A C 1
ATOM 1252 O O . VAL A 1 160 ? -3.680 15.591 28.497 1.00 90.50 160 VAL A O 1
ATOM 1255 N N . VAL A 1 161 ? -5.360 15.193 27.066 1.00 89.19 161 VAL A N 1
ATOM 1256 C CA . VAL A 1 161 ? -5.039 16.318 26.170 1.00 89.19 161 VAL A CA 1
ATOM 1257 C C . VAL A 1 161 ? -5.193 17.651 26.897 1.00 89.19 161 VAL A C 1
ATOM 1259 O O . VAL A 1 161 ? -4.318 18.507 26.794 1.00 89.19 161 VAL A O 1
ATOM 1262 N N . PHE A 1 162 ? -6.263 17.817 27.676 1.00 89.75 162 PHE A N 1
ATOM 1263 C CA . PHE A 1 162 ? -6.477 19.020 28.476 1.00 89.75 162 PHE A CA 1
ATOM 1264 C C . PHE A 1 162 ? -5.379 19.207 29.531 1.00 89.75 162 PHE A C 1
ATOM 1266 O O . PHE A 1 162 ? -4.834 20.300 29.660 1.00 89.75 162 PHE A O 1
ATOM 1273 N N . ALA A 1 163 ? -4.999 18.141 30.241 1.00 89.31 163 ALA A N 1
ATOM 1274 C CA . ALA A 1 163 ? -3.908 18.176 31.208 1.00 89.31 163 ALA A CA 1
ATOM 1275 C C . ALA A 1 163 ? -2.565 18.500 30.536 1.00 89.31 163 ALA A C 1
ATOM 1277 O O . ALA A 1 163 ? -1.826 19.347 31.030 1.00 89.31 163 ALA A O 1
ATOM 1278 N N . ALA A 1 164 ? -2.267 17.890 29.387 1.00 87.31 164 ALA A N 1
ATOM 1279 C CA . ALA A 1 164 ? -1.047 18.161 28.633 1.00 87.31 164 ALA A CA 1
ATOM 1280 C C . ALA A 1 164 ? -0.995 19.619 28.147 1.00 87.31 164 ALA A C 1
ATOM 1282 O O . ALA A 1 164 ? 0.035 20.273 28.284 1.00 87.31 164 ALA A O 1
ATOM 1283 N N . ALA A 1 165 ? -2.113 20.155 27.650 1.00 86.19 165 ALA A N 1
ATOM 1284 C CA . ALA A 1 165 ? -2.229 21.551 27.233 1.00 86.19 165 ALA A CA 1
ATOM 1285 C C . ALA A 1 165 ? -2.103 22.529 28.414 1.00 86.19 165 ALA A C 1
ATOM 1287 O O . ALA A 1 165 ? -1.430 23.553 28.293 1.00 86.19 165 ALA A O 1
ATOM 1288 N N . ALA A 1 166 ? -2.691 22.204 29.569 1.00 87.06 166 ALA A N 1
ATOM 1289 C CA . ALA A 1 166 ? -2.568 23.003 30.786 1.00 87.06 166 ALA A CA 1
ATOM 1290 C C . ALA A 1 166 ? -1.120 23.026 31.301 1.00 87.06 166 ALA A C 1
ATOM 1292 O O . ALA A 1 166 ? -0.602 24.091 31.629 1.00 87.06 166 ALA A O 1
ATOM 1293 N N . ILE A 1 167 ? -0.440 21.874 31.301 1.00 87.12 167 ILE A N 1
ATOM 1294 C CA . ILE A 1 167 ? 0.972 21.748 31.690 1.00 87.12 167 ILE A CA 1
ATOM 1295 C C . ILE A 1 167 ? 1.880 22.501 30.709 1.00 87.12 167 ILE A C 1
ATOM 1297 O O . ILE A 1 167 ? 2.750 23.251 31.142 1.00 87.12 167 ILE A O 1
ATOM 1301 N N . ALA A 1 168 ? 1.663 22.361 29.399 1.00 83.56 168 ALA A N 1
ATOM 1302 C CA . ALA A 1 168 ? 2.446 23.058 28.379 1.00 83.56 168 ALA A CA 1
ATOM 1303 C C . ALA A 1 168 ? 2.253 24.586 28.427 1.00 83.56 168 ALA A C 1
ATOM 1305 O O . ALA A 1 168 ? 3.207 25.340 28.231 1.00 83.56 168 ALA A O 1
ATOM 1306 N N . THR A 1 169 ? 1.040 25.047 28.752 1.00 82.12 169 THR A N 1
ATOM 1307 C CA . THR A 1 169 ? 0.759 26.469 29.005 1.00 82.12 169 THR A CA 1
ATOM 1308 C C . THR A 1 169 ? 1.454 26.953 30.283 1.00 82.12 169 THR A C 1
ATOM 1310 O O . THR A 1 169 ? 2.074 28.013 30.276 1.00 82.12 169 THR A O 1
ATOM 1313 N N . ALA A 1 170 ? 1.418 26.168 31.367 1.00 81.44 170 ALA A N 1
ATOM 1314 C CA . ALA A 1 170 ? 2.054 26.509 32.643 1.00 81.44 170 ALA A CA 1
ATOM 1315 C C . ALA A 1 170 ? 3.595 26.511 32.581 1.00 81.44 170 ALA A C 1
ATOM 1317 O O . ALA A 1 170 ? 4.234 27.302 33.268 1.00 81.44 170 ALA A O 1
ATOM 1318 N N . LEU A 1 171 ? 4.194 25.663 31.736 1.00 80.38 171 LEU A N 1
ATOM 1319 C CA . LEU A 1 171 ? 5.640 25.613 31.470 1.00 80.38 171 LEU A CA 1
ATOM 1320 C C . LEU A 1 171 ? 6.112 26.681 30.461 1.00 80.38 171 LEU A C 1
ATOM 1322 O O . LEU A 1 171 ? 7.288 26.704 30.102 1.00 80.38 171 LEU A O 1
ATOM 1326 N N . GLY A 1 172 ? 5.222 27.566 29.993 1.00 65.81 172 GLY A N 1
ATOM 1327 C CA . GLY A 1 172 ? 5.567 28.724 29.159 1.00 65.81 172 GLY A CA 1
ATOM 1328 C C . GLY A 1 172 ? 5.998 28.401 27.723 1.00 65.81 172 GLY A C 1
ATOM 1329 O O . GLY A 1 172 ? 6.370 29.305 26.982 1.00 65.81 172 GLY A O 1
ATOM 1330 N N . SER A 1 173 ? 5.918 27.141 27.289 1.00 58.75 173 SER A N 1
ATOM 1331 C CA . SER A 1 173 ? 6.408 26.691 25.975 1.00 58.75 173 SER A CA 1
ATOM 1332 C C . SER A 1 173 ? 5.548 27.175 24.798 1.00 58.75 173 SER A C 1
ATOM 1334 O O . SER A 1 173 ? 5.966 27.071 23.651 1.00 58.75 173 SER A O 1
ATOM 1336 N N . ILE A 1 174 ? 4.339 27.678 25.080 1.00 56.47 174 ILE A N 1
ATOM 1337 C CA . ILE A 1 174 ? 3.335 28.099 24.086 1.00 56.47 174 ILE A CA 1
ATOM 1338 C C . ILE A 1 174 ? 3.263 29.640 23.950 1.00 56.47 174 ILE A C 1
ATOM 1340 O O . ILE A 1 174 ? 2.656 30.141 23.013 1.00 56.47 174 ILE A O 1
ATOM 1344 N N . LEU A 1 175 ? 3.910 30.408 24.840 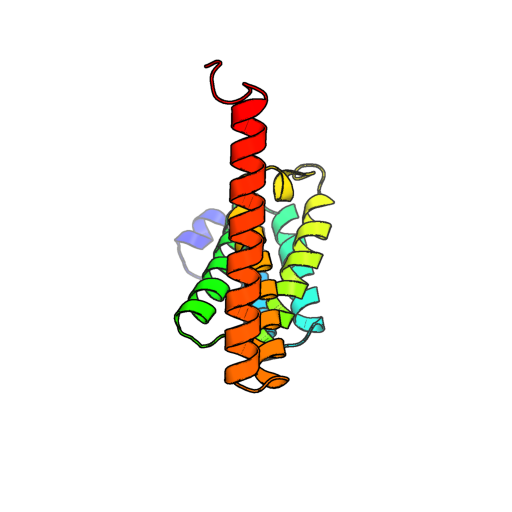1.00 48.62 175 LEU A N 1
ATOM 1345 C CA . LEU A 1 175 ? 3.839 31.885 24.884 1.00 48.62 175 LEU A CA 1
ATOM 1346 C C . LEU A 1 175 ? 5.107 32.608 24.379 1.00 48.62 175 LEU A C 1
ATOM 1348 O O . LEU A 1 175 ? 5.198 33.826 24.504 1.00 48.62 175 LEU A O 1
ATOM 1352 N N . LEU A 1 176 ? 6.080 31.888 23.812 1.00 42.75 176 LEU A N 1
ATOM 1353 C CA . LEU A 1 176 ? 7.327 32.454 23.275 1.00 42.75 176 LEU A CA 1
ATOM 1354 C C . LEU A 1 176 ? 7.498 32.154 21.776 1.00 42.75 176 LEU A C 1
ATOM 1356 O O . LEU A 1 176 ? 8.495 31.556 21.392 1.00 42.75 176 LEU A O 1
ATOM 1360 N N . TYR A 1 177 ? 6.533 32.561 20.948 1.00 38.09 177 TYR A N 1
ATOM 1361 C CA . TYR A 1 177 ? 6.722 32.904 19.529 1.00 38.09 177 TYR A CA 1
ATOM 1362 C C . TYR A 1 177 ? 5.681 33.940 19.109 1.00 38.09 177 TYR A C 1
ATOM 1364 O O . TYR A 1 177 ? 4.503 33.772 19.499 1.00 38.09 177 TYR A O 1
#

Secondary structure (DSSP, 8-state):
-GGG-HHHHTTS-TT---THHHHHHHHHHHHHHHHHHHHHT-HHHHHHHHHHHHHHHHH-TTHHHHHHHHHHHHHHHHHTT---HHHHHHHHHHHHHHHHHHTTSTTTTTHHHHSGGGHHHHHHHHHHHHHHHHHHHHHHS-HHHHHHHHHHHHHHHHHHHHHHHHHHHHTTTTS--

Foldseek 3Di:
DVVPDVVLCVCVPPVRPALSNVLVVLVVQLVVLLVVQLVVLDLVSLLSSLVSLLVNLVRDPCSLVVLQVLLVVQVVCVVVVNDDSSSLSSLLSNLVSNQVSSCVDPVCNCCCPPPPSNVSSVVSNVVSVVVVVLVVVPVVDDPVVSVVVVVVVVVVVVVVVVVVVVVCVVVVVPVDD

pLDDT: mean 90.19, std 8.44, range [38.09, 97.25]

Sequence (177 aa):
MLAIVPGYISRSVAGSYDNEGIAIFCMLLTYALWIKSVKTGSIFWGALCALAYFYMVSSWGGYVFLINLIPLHVLMLMITGRFSHRIYVAYSTVYCLGTILSMQISFVGFQPVQSSEHMAALGVFGLCQIHAFVDYLRSKMSKEQFNLLFKSLVLLVGSVVFAAAAIATALGSILLY